Protein AF-A0A2P6NSD9-F1 (afdb_monomer)

Structure (mmCIF, N/CA/C/O backbone):
data_AF-A0A2P6NSD9-F1
#
_entry.id   AF-A0A2P6NSD9-F1
#
loop_
_atom_site.group_PDB
_atom_site.id
_atom_site.type_symbol
_atom_site.label_atom_id
_atom_site.label_alt_id
_atom_site.label_comp_id
_atom_site.label_asym_id
_atom_site.label_entity_id
_atom_site.label_seq_id
_atom_site.pdbx_PDB_ins_code
_atom_site.Cartn_x
_atom_site.Cartn_y
_atom_site.Cartn_z
_atom_site.occupancy
_atom_site.B_iso_or_equiv
_atom_site.auth_seq_id
_atom_site.auth_comp_id
_atom_site.auth_asym_id
_atom_site.auth_atom_id
_atom_site.pdbx_PDB_model_num
ATOM 1 N N . MET A 1 1 ? -7.224 2.940 -42.037 1.00 27.27 1 MET A N 1
ATOM 2 C CA . MET A 1 1 ? -6.266 3.756 -42.800 1.00 27.27 1 MET A CA 1
ATOM 3 C C . MET A 1 1 ? -6.447 5.196 -42.369 1.00 27.27 1 MET A C 1
ATOM 5 O O . MET A 1 1 ? -7.522 5.726 -42.589 1.00 27.27 1 MET A O 1
ATOM 9 N N . ASP A 1 2 ? -5.534 5.879 -41.705 1.00 25.06 2 ASP A N 1
ATOM 10 C CA . ASP A 1 2 ? -4.316 5.476 -41.017 1.00 25.06 2 ASP A CA 1
ATOM 11 C C . ASP A 1 2 ? -4.098 6.511 -39.915 1.00 25.06 2 ASP A C 1
ATOM 13 O O . ASP A 1 2 ? -4.149 7.718 -40.143 1.00 25.06 2 ASP A O 1
ATOM 17 N N . ILE A 1 3 ? -3.911 6.000 -38.705 1.00 26.73 3 ILE A N 1
ATOM 18 C CA . ILE A 1 3 ? -3.318 6.708 -37.579 1.00 26.73 3 ILE A CA 1
ATOM 19 C C . ILE A 1 3 ? -1.816 6.455 -37.742 1.00 26.73 3 ILE A C 1
ATOM 21 O O . ILE A 1 3 ? -1.445 5.309 -37.982 1.00 26.73 3 ILE A O 1
ATOM 25 N N . LEU A 1 4 ? -0.992 7.499 -37.579 1.00 30.77 4 LEU A N 1
ATOM 26 C CA . LEU A 1 4 ? 0.481 7.552 -37.695 1.00 30.77 4 LEU A CA 1
ATOM 27 C C . LEU A 1 4 ? 1.023 8.132 -39.015 1.00 30.77 4 LEU A C 1
ATOM 29 O O . LEU A 1 4 ? 1.466 7.413 -39.903 1.00 30.77 4 LEU A O 1
ATOM 33 N N . SER A 1 5 ? 1.170 9.458 -39.059 1.00 25.77 5 SER A N 1
ATOM 34 C CA . SER A 1 5 ? 2.334 10.076 -39.710 1.00 25.77 5 SER A CA 1
ATOM 35 C C . SER A 1 5 ? 2.569 11.475 -39.139 1.00 25.77 5 SER A C 1
ATOM 37 O O . SER A 1 5 ? 1.764 12.373 -39.374 1.00 25.77 5 SER A O 1
ATOM 39 N N . GLY A 1 6 ? 3.658 11.664 -38.386 1.00 22.64 6 GLY A N 1
ATOM 40 C CA . GLY A 1 6 ? 4.090 13.005 -37.973 1.00 22.64 6 GLY A CA 1
ATOM 41 C C . GLY A 1 6 ? 4.801 13.131 -36.625 1.00 22.64 6 GLY A C 1
ATOM 42 O O . GLY A 1 6 ? 4.663 14.158 -35.972 1.00 22.64 6 GLY A O 1
ATOM 43 N N . CYS A 1 7 ? 5.552 12.120 -36.177 1.00 26.08 7 CYS A N 1
ATOM 44 C CA . CYS A 1 7 ? 6.508 12.293 -35.081 1.00 26.08 7 CYS A CA 1
ATOM 45 C C . CYS A 1 7 ? 7.727 13.092 -35.570 1.00 26.08 7 CYS A C 1
ATOM 47 O O . CYS A 1 7 ? 8.596 12.529 -36.229 1.00 26.08 7 CYS A O 1
ATOM 49 N N . SER A 1 8 ? 7.834 14.366 -35.186 1.00 27.03 8 SER A N 1
ATOM 50 C CA . SER A 1 8 ? 9.128 15.047 -35.030 1.00 27.03 8 SER A CA 1
ATOM 51 C C . SER A 1 8 ? 9.004 16.258 -34.099 1.00 27.03 8 SER A C 1
ATOM 53 O O . SER A 1 8 ? 8.882 17.389 -34.552 1.00 27.03 8 SER A O 1
ATOM 55 N N . LEU A 1 9 ? 9.048 16.034 -32.787 1.00 27.11 9 LEU A N 1
ATOM 56 C CA . LEU A 1 9 ? 9.336 17.094 -31.813 1.00 27.11 9 LEU A CA 1
ATOM 57 C C . LEU A 1 9 ? 10.318 16.545 -30.772 1.00 27.11 9 LEU A C 1
ATOM 59 O O . LEU A 1 9 ? 10.005 16.359 -29.600 1.00 27.11 9 LEU A O 1
ATOM 63 N N . TYR A 1 10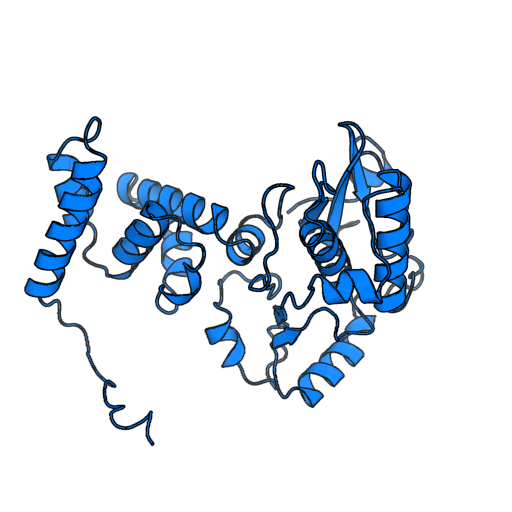 ? 11.524 16.239 -31.248 1.00 26.23 10 TYR A N 1
ATOM 64 C CA . TYR A 1 10 ? 12.725 16.297 -30.424 1.00 26.23 10 TYR A CA 1
ATOM 65 C C . TYR A 1 10 ? 13.333 17.693 -30.590 1.00 26.23 10 TYR A C 1
ATOM 67 O O . TYR A 1 10 ? 13.377 18.210 -31.701 1.00 26.23 10 TYR A O 1
ATOM 75 N N . GLN A 1 11 ? 13.833 18.232 -29.476 1.00 26.23 11 GLN A N 1
ATOM 76 C CA . GLN A 1 11 ? 14.601 19.477 -29.334 1.00 26.23 11 GLN A CA 1
ATOM 77 C C . GLN A 1 11 ? 13.790 20.782 -29.332 1.00 26.23 11 GLN A C 1
ATOM 79 O O . GLN A 1 11 ? 13.769 21.537 -30.295 1.00 26.23 11 GLN A O 1
ATOM 84 N N . TYR A 1 12 ? 13.228 21.107 -28.167 1.00 26.17 12 TYR A N 1
ATOM 85 C CA . TYR A 1 12 ? 13.115 22.501 -27.741 1.00 26.17 12 TYR A CA 1
ATOM 86 C C . TYR A 1 12 ? 13.872 22.659 -26.421 1.00 26.17 12 TYR A C 1
ATOM 88 O O . TYR A 1 12 ? 13.376 22.312 -25.349 1.00 26.17 12 TYR A O 1
ATOM 96 N N . GLU A 1 13 ? 15.104 23.163 -26.506 1.00 26.55 13 GLU A N 1
ATOM 97 C CA . GLU A 1 13 ? 15.697 23.902 -25.396 1.00 26.55 13 GLU A CA 1
ATOM 98 C C . GLU A 1 13 ? 14.861 25.172 -25.221 1.00 26.55 13 GLU A C 1
ATOM 100 O O . GLU A 1 13 ? 14.904 26.093 -26.037 1.00 26.55 13 GLU A O 1
ATOM 105 N N . LEU A 1 14 ? 14.035 25.189 -24.176 1.00 32.19 14 LEU A N 1
ATOM 106 C CA . LEU A 1 14 ? 13.214 26.331 -23.792 1.00 32.19 14 LEU A CA 1
ATOM 107 C C . LEU A 1 14 ? 14.118 27.479 -23.327 1.00 32.19 14 LEU A C 1
ATOM 109 O O . LEU A 1 14 ? 14.391 27.640 -22.139 1.00 32.19 14 LEU A O 1
ATOM 113 N N . LYS A 1 15 ? 14.554 28.320 -24.267 1.00 30.80 15 LYS A N 1
ATOM 114 C CA . LYS A 1 15 ? 14.757 29.737 -23.965 1.00 30.80 15 LYS A CA 1
ATOM 115 C C . LYS A 1 15 ? 13.367 30.341 -23.786 1.00 30.80 15 LYS A C 1
ATOM 117 O O . LYS A 1 15 ? 12.563 30.316 -24.707 1.00 30.80 15 LYS A O 1
ATOM 122 N N . SER A 1 16 ? 13.097 30.788 -22.565 1.00 42.81 16 SER A N 1
ATOM 123 C CA . SER A 1 16 ? 11.879 31.447 -22.085 1.00 42.81 16 SER A CA 1
ATOM 124 C C . SER A 1 16 ? 11.184 32.311 -23.146 1.00 42.81 16 SER A C 1
ATOM 126 O O . SER A 1 16 ? 11.569 33.461 -23.362 1.00 42.81 16 SER A O 1
ATOM 128 N N . ASP A 1 17 ? 10.153 31.766 -23.790 1.00 37.41 17 ASP A N 1
ATOM 129 C CA . ASP A 1 17 ? 9.323 32.512 -24.729 1.00 37.41 17 ASP A CA 1
ATOM 130 C C . ASP A 1 17 ? 8.216 33.221 -23.936 1.00 37.41 17 ASP A C 1
ATOM 132 O O . ASP A 1 17 ? 7.296 32.593 -23.398 1.00 37.41 17 ASP A O 1
ATOM 136 N N . ALA A 1 18 ? 8.358 34.540 -23.793 1.00 39.31 18 ALA A N 1
ATOM 137 C CA . ALA A 1 18 ? 7.477 35.407 -23.006 1.00 39.31 18 ALA A CA 1
ATOM 138 C C . ALA A 1 18 ? 5.996 35.262 -23.399 1.00 39.31 18 ALA A C 1
ATOM 140 O O . ALA A 1 18 ? 5.105 35.423 -22.568 1.00 39.31 18 ALA A O 1
ATOM 141 N N . THR A 1 19 ? 5.740 34.871 -24.645 1.00 37.50 19 THR A N 1
ATOM 142 C CA . THR A 1 19 ? 4.410 34.689 -25.224 1.00 37.50 19 THR A CA 1
ATOM 143 C C . THR A 1 19 ? 3.651 33.513 -24.596 1.00 37.50 19 THR A C 1
ATOM 145 O O . THR A 1 19 ? 2.449 33.603 -24.342 1.00 37.50 19 THR A O 1
ATOM 148 N N . VAL A 1 20 ? 4.360 32.427 -24.262 1.00 40.62 20 VAL A N 1
ATOM 149 C CA . VAL A 1 20 ? 3.783 31.245 -23.599 1.00 40.62 20 VAL A CA 1
ATOM 150 C C . VAL A 1 20 ? 3.487 31.551 -22.131 1.00 40.62 20 VAL A C 1
ATOM 152 O O . VAL A 1 20 ? 2.408 31.233 -21.639 1.00 40.62 20 VAL A O 1
ATOM 155 N N . LEU A 1 21 ? 4.402 32.244 -21.447 1.00 41.47 21 LEU A N 1
ATOM 156 C CA . LEU A 1 21 ? 4.195 32.698 -20.068 1.00 41.47 21 LEU A CA 1
ATOM 157 C C . LEU A 1 21 ? 3.005 33.659 -19.951 1.00 41.47 21 LEU A C 1
ATOM 159 O O . LEU A 1 21 ? 2.256 33.585 -18.981 1.00 41.47 21 LEU A O 1
ATOM 163 N N . GLN A 1 22 ? 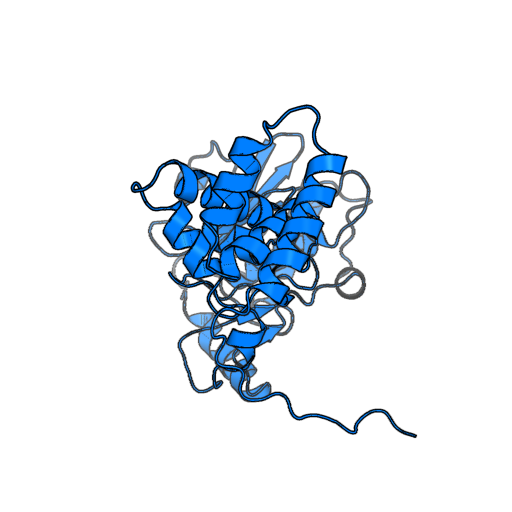2.792 34.517 -20.950 1.00 41.12 22 GLN A N 1
ATOM 164 C CA . GLN A 1 22 ? 1.698 35.484 -20.955 1.00 41.12 22 GLN A CA 1
ATOM 165 C C . GLN A 1 22 ? 0.335 34.824 -21.192 1.00 41.12 22 GLN A C 1
ATOM 167 O O . GLN A 1 22 ? -0.611 35.115 -20.465 1.00 41.12 22 GLN A O 1
ATOM 172 N N . SER A 1 23 ? 0.249 33.861 -22.116 1.00 41.31 23 SER A N 1
ATOM 173 C CA . SER A 1 23 ? -0.969 33.061 -22.306 1.00 41.31 23 SER A CA 1
ATOM 174 C C . SER A 1 23 ? -1.314 32.228 -21.065 1.00 41.31 23 SER A C 1
ATOM 176 O O . SER A 1 23 ? -2.483 32.108 -20.711 1.00 41.31 23 SER A O 1
ATOM 178 N N . LEU A 1 24 ? -0.305 31.676 -20.382 1.00 43.50 24 LEU A N 1
ATOM 179 C CA . LEU A 1 24 ? -0.485 30.859 -19.176 1.00 43.50 24 LEU A CA 1
ATOM 180 C C . LEU A 1 24 ? -0.856 31.696 -17.944 1.00 43.50 24 LEU A C 1
ATOM 182 O O . LEU A 1 24 ? -1.670 31.260 -17.130 1.00 43.50 24 LEU A O 1
ATOM 186 N N . ALA A 1 25 ? -0.307 32.907 -17.821 1.00 44.12 25 ALA A N 1
ATOM 187 C CA . ALA A 1 25 ? -0.695 33.864 -16.791 1.00 44.12 25 ALA A CA 1
ATOM 188 C C . ALA A 1 25 ? -2.162 34.289 -16.951 1.00 44.12 25 ALA A C 1
ATOM 190 O O . ALA A 1 25 ? -2.881 34.334 -15.958 1.00 44.12 25 ALA A O 1
ATOM 191 N N . SER A 1 26 ? -2.632 34.519 -18.181 1.00 43.72 26 SER A N 1
ATOM 192 C CA . SER A 1 26 ? -4.039 34.836 -18.454 1.00 43.72 26 SER A CA 1
ATOM 193 C C . SER A 1 26 ? -4.987 33.702 -18.050 1.00 43.72 26 SER A C 1
ATOM 195 O O . SER A 1 26 ? -5.989 33.964 -17.391 1.00 43.72 26 SER A O 1
ATOM 197 N N . THR A 1 27 ? -4.642 32.441 -18.333 1.00 43.69 27 THR A N 1
ATOM 198 C CA . THR A 1 27 ? -5.449 31.281 -17.908 1.00 43.69 27 THR A CA 1
ATOM 199 C C . THR A 1 27 ? -5.450 31.093 -16.387 1.00 43.69 27 THR A C 1
ATOM 201 O O . THR A 1 27 ? -6.477 30.754 -15.801 1.00 43.69 27 THR A O 1
ATOM 204 N N . LEU A 1 28 ? -4.317 31.338 -15.715 1.00 46.28 28 LEU A N 1
ATOM 205 C CA . LEU A 1 28 ? -4.238 31.278 -14.252 1.00 46.28 28 LEU A CA 1
ATOM 206 C C . LEU A 1 28 ? -5.041 32.413 -13.598 1.00 46.28 28 LEU A C 1
ATOM 208 O O . LEU A 1 28 ? -5.692 32.194 -12.580 1.00 46.28 28 LEU A O 1
ATOM 212 N N . VAL A 1 29 ? -5.023 33.606 -14.195 1.00 45.94 29 VAL A N 1
ATOM 213 C CA . VAL A 1 29 ? -5.836 34.751 -13.775 1.00 45.94 29 VAL A CA 1
ATOM 214 C C . VAL A 1 29 ? -7.323 34.445 -13.945 1.00 45.94 29 VAL A C 1
ATOM 216 O O . VAL A 1 29 ? -8.056 34.649 -12.988 1.00 45.94 29 VAL A O 1
ATOM 219 N N . GLU A 1 30 ? -7.769 33.864 -15.062 1.00 45.19 30 GLU A N 1
ATOM 220 C CA . GLU A 1 30 ? -9.170 33.440 -15.245 1.00 45.19 30 GLU A CA 1
ATOM 221 C C . GLU A 1 30 ? -9.602 32.362 -14.231 1.00 45.19 30 GLU A C 1
ATOM 223 O O . GLU A 1 30 ? -10.675 32.450 -13.631 1.00 45.19 30 GLU A O 1
ATOM 228 N N . LEU A 1 31 ? -8.756 31.357 -13.976 1.00 42.66 31 LEU A N 1
ATOM 229 C CA . LEU A 1 31 ? -9.027 30.285 -13.004 1.00 42.66 31 LEU A CA 1
ATOM 230 C C . LEU A 1 31 ? -9.071 30.787 -11.556 1.00 42.66 31 LEU A C 1
ATOM 232 O O . LEU A 1 31 ? -9.870 30.306 -10.744 1.00 42.66 31 LEU A O 1
ATOM 236 N N . LEU A 1 32 ? -8.217 31.755 -11.225 1.00 44.94 32 LEU A N 1
ATOM 237 C CA . LEU A 1 32 ? -8.212 32.400 -9.919 1.00 44.94 32 LEU A CA 1
ATOM 238 C C . LEU A 1 32 ? -9.385 33.370 -9.788 1.00 44.94 32 LEU A C 1
ATOM 240 O O . LEU A 1 32 ? -10.023 33.343 -8.743 1.00 44.94 32 LEU A O 1
ATOM 244 N N . GLN A 1 33 ? -9.731 34.132 -10.834 1.00 43.94 33 GLN A N 1
ATOM 245 C CA . GLN A 1 33 ? -10.895 35.030 -10.903 1.00 43.94 33 GLN A CA 1
ATOM 246 C C . GLN A 1 33 ? -12.219 34.288 -10.689 1.00 43.94 33 GLN A C 1
ATOM 248 O O . GLN A 1 33 ? -13.068 34.757 -9.933 1.00 43.94 33 GLN A O 1
ATOM 253 N N . ASN A 1 34 ? -12.350 33.075 -11.228 1.00 46.72 34 ASN A N 1
ATOM 254 C CA . ASN A 1 34 ? -13.511 32.212 -10.989 1.00 46.72 34 ASN A CA 1
ATOM 255 C C . ASN A 1 34 ? -13.605 31.677 -9.541 1.00 46.72 34 ASN A C 1
ATOM 257 O O . ASN A 1 34 ? -14.644 31.157 -9.143 1.00 46.72 34 ASN A O 1
ATOM 261 N N . ASN A 1 35 ? -12.556 31.856 -8.729 1.00 44.94 35 ASN A N 1
ATOM 262 C CA . ASN A 1 35 ? -12.509 31.544 -7.295 1.00 44.94 35 ASN A CA 1
ATOM 263 C C . ASN A 1 35 ? -12.220 32.794 -6.412 1.00 44.94 35 ASN A C 1
ATOM 265 O O . ASN A 1 35 ? -12.013 32.675 -5.198 1.00 44.94 35 ASN A O 1
ATOM 269 N N . ALA A 1 36 ? -12.200 34.005 -6.990 1.00 38.31 36 ALA A N 1
ATOM 270 C CA . ALA A 1 36 ? -11.547 35.210 -6.448 1.00 38.31 36 ALA A CA 1
ATOM 271 C C . ALA A 1 36 ? -12.388 36.073 -5.495 1.00 38.31 36 ALA A C 1
ATOM 273 O O . ALA A 1 36 ? -12.359 37.297 -5.577 1.00 38.31 36 ALA A O 1
ATOM 274 N N . SER A 1 37 ? -13.079 35.499 -4.515 1.00 42.84 37 SER A N 1
ATOM 275 C CA . SER A 1 37 ? -13.612 36.347 -3.429 1.00 42.84 37 SER A CA 1
ATOM 276 C C . SER A 1 37 ? -12.613 36.592 -2.287 1.00 42.84 37 SER A C 1
ATOM 278 O O . SER A 1 37 ? -12.936 37.325 -1.356 1.00 42.84 37 SER A O 1
ATOM 280 N N . LYS A 1 38 ? -11.411 35.984 -2.302 1.00 46.53 38 LYS A N 1
ATOM 281 C CA . LYS A 1 38 ? -10.556 35.921 -1.094 1.00 46.53 38 LYS A CA 1
ATOM 282 C C . LYS A 1 38 ? -9.060 36.214 -1.250 1.00 46.53 38 LYS A C 1
ATOM 284 O O . LYS A 1 38 ? -8.374 36.229 -0.229 1.00 46.53 38 LYS A O 1
ATOM 289 N N . ILE A 1 39 ? -8.520 36.437 -2.452 1.00 44.03 39 ILE A N 1
ATOM 290 C CA . ILE A 1 39 ? -7.065 36.626 -2.626 1.00 44.03 39 ILE A CA 1
ATOM 291 C C . ILE A 1 39 ? -6.775 37.925 -3.396 1.00 44.03 39 ILE A C 1
ATOM 293 O O . ILE A 1 39 ? -7.240 38.053 -4.525 1.00 44.03 39 ILE A O 1
ATOM 297 N N . PRO A 1 40 ? -6.003 38.871 -2.818 1.00 44.69 40 PRO A N 1
ATOM 298 C CA . PRO A 1 40 ? -5.601 40.104 -3.494 1.00 44.69 40 PRO A CA 1
ATOM 299 C C . PRO A 1 40 ? -4.766 39.844 -4.757 1.00 44.69 40 PRO A C 1
ATOM 301 O O . PRO A 1 40 ? -3.810 39.065 -4.726 1.00 44.69 40 PRO A O 1
ATOM 304 N N . GLU A 1 41 ? -5.102 40.541 -5.842 1.00 40.25 41 GLU A N 1
ATOM 305 C CA . GLU A 1 41 ? -4.505 40.442 -7.186 1.00 40.25 41 GLU A CA 1
ATOM 306 C C . GLU A 1 41 ? -2.971 40.596 -7.192 1.00 40.25 41 GLU A C 1
ATOM 308 O O . GLU A 1 41 ? -2.252 39.859 -7.866 1.00 40.25 41 GLU A O 1
ATOM 313 N N . GLU A 1 42 ? -2.445 41.470 -6.337 1.00 42.34 42 GLU A N 1
ATOM 314 C CA . GLU A 1 42 ? -1.010 41.697 -6.127 1.00 42.34 42 GLU A CA 1
ATOM 315 C C . GLU A 1 42 ? -0.246 40.448 -5.640 1.00 42.34 42 GLU A C 1
ATOM 317 O O . GLU A 1 42 ? 0.909 40.234 -6.012 1.00 42.34 42 GLU A O 1
ATOM 322 N N . LYS A 1 43 ? -0.892 39.567 -4.860 1.00 42.28 43 LYS A N 1
ATOM 323 C CA . LYS A 1 43 ? -0.291 38.303 -4.398 1.00 42.28 43 LYS A CA 1
ATOM 324 C C . LYS A 1 43 ? -0.315 37.228 -5.477 1.00 42.28 43 LYS A C 1
ATOM 326 O O . LYS A 1 43 ? 0.555 36.361 -5.483 1.00 42.28 43 LYS A O 1
ATOM 331 N N . ILE A 1 44 ? -1.285 37.296 -6.386 1.00 41.19 44 ILE A N 1
ATOM 332 C CA . ILE A 1 44 ? -1.392 36.405 -7.544 1.00 41.19 44 ILE A CA 1
ATOM 333 C C . ILE A 1 44 ? -0.275 36.732 -8.538 1.00 41.19 44 ILE A C 1
ATOM 335 O O . ILE A 1 44 ? 0.460 35.837 -8.948 1.00 41.19 44 ILE A O 1
ATOM 339 N N . LEU A 1 45 ? -0.079 38.016 -8.844 1.00 40.56 45 LEU A N 1
ATOM 340 C CA . LEU A 1 45 ? 0.998 38.496 -9.713 1.00 40.56 45 LEU A CA 1
ATOM 341 C C . LEU A 1 45 ? 2.392 38.200 -9.141 1.00 40.56 45 LEU A C 1
ATOM 343 O O . LEU A 1 45 ? 3.269 37.758 -9.879 1.00 40.56 45 LEU A O 1
ATOM 347 N N . ALA A 1 46 ? 2.589 38.361 -7.828 1.00 40.97 46 ALA A N 1
ATOM 348 C CA . ALA A 1 46 ? 3.842 37.997 -7.164 1.00 40.97 46 ALA A CA 1
ATOM 349 C C . ALA A 1 46 ? 4.114 36.482 -7.191 1.00 40.97 46 ALA A C 1
ATOM 351 O O . ALA A 1 46 ? 5.259 36.067 -7.360 1.00 40.97 46 ALA A O 1
ATOM 352 N N . ALA A 1 47 ? 3.071 35.654 -7.065 1.00 39.59 47 ALA A N 1
ATOM 353 C CA . ALA A 1 47 ? 3.185 34.206 -7.188 1.00 39.59 47 ALA A CA 1
ATOM 354 C C . ALA A 1 47 ? 3.571 33.823 -8.626 1.00 39.59 47 ALA A C 1
ATOM 356 O O . ALA A 1 47 ? 4.602 33.195 -8.828 1.00 39.59 47 ALA A O 1
ATOM 357 N N . VAL A 1 48 ? 2.833 34.303 -9.633 1.00 40.81 48 VAL A N 1
ATOM 358 C CA . VAL A 1 48 ? 3.130 34.084 -11.062 1.00 40.81 48 VAL A CA 1
ATOM 359 C C . VAL A 1 48 ? 4.552 34.534 -11.432 1.00 40.81 48 VAL A C 1
ATOM 361 O O . VAL A 1 48 ? 5.263 33.801 -12.117 1.00 40.81 48 VAL A O 1
ATOM 364 N N . ALA A 1 49 ? 5.007 35.687 -10.932 1.00 40.34 49 ALA A N 1
ATOM 365 C CA . ALA A 1 49 ? 6.355 36.206 -11.175 1.00 40.34 49 ALA A CA 1
ATOM 366 C C . ALA A 1 49 ? 7.469 35.404 -10.471 1.00 40.34 49 ALA A C 1
ATOM 368 O O . ALA A 1 49 ? 8.585 35.329 -10.984 1.00 40.34 49 ALA A O 1
ATOM 369 N N . ALA A 1 50 ? 7.182 34.766 -9.331 1.00 40.38 50 ALA A N 1
ATOM 370 C CA . ALA A 1 50 ? 8.111 33.856 -8.656 1.00 40.38 50 ALA A CA 1
ATOM 371 C C . ALA A 1 50 ? 8.245 32.492 -9.371 1.00 40.38 50 ALA A C 1
ATOM 373 O O . ALA A 1 50 ? 9.182 31.739 -9.101 1.00 40.38 50 ALA A O 1
ATOM 374 N N . PHE A 1 51 ? 7.344 32.170 -10.308 1.00 46.28 51 PHE A N 1
ATOM 375 C CA . PHE A 1 51 ? 7.256 30.870 -10.983 1.00 46.28 51 PHE A CA 1
ATOM 376 C C . PHE A 1 51 ? 7.849 30.861 -12.396 1.00 46.28 51 PHE A C 1
ATOM 378 O O . PHE A 1 51 ? 7.268 30.316 -13.332 1.00 46.28 51 PHE A O 1
ATOM 385 N N . SER A 1 52 ? 9.074 31.364 -12.543 1.00 42.50 52 SER A N 1
ATOM 386 C CA . SER A 1 52 ? 9.874 31.252 -13.776 1.00 42.50 52 SER A CA 1
ATOM 387 C C . SER A 1 52 ? 10.258 29.809 -14.170 1.00 42.50 52 SER A C 1
ATOM 389 O O . SER A 1 52 ? 10.929 29.602 -15.180 1.00 42.50 52 SER A O 1
ATOM 391 N N . HIS A 1 53 ? 9.821 28.794 -13.414 1.00 50.53 53 HIS A N 1
ATOM 392 C CA . HIS A 1 53 ? 9.999 27.380 -13.738 1.00 50.53 53 HIS A CA 1
ATOM 393 C C . HIS A 1 53 ? 8.654 26.683 -13.997 1.00 50.53 53 HIS A C 1
ATOM 395 O O . HIS A 1 53 ? 7.827 26.536 -13.099 1.00 50.53 53 HIS A O 1
ATOM 401 N N . GLU A 1 54 ? 8.504 26.176 -15.225 1.00 53.75 54 GLU A N 1
ATOM 402 C CA . GLU A 1 54 ? 7.370 25.412 -15.781 1.00 53.75 54 GLU A CA 1
ATOM 403 C C . GLU A 1 54 ? 6.780 24.343 -14.834 1.00 53.75 54 GLU A C 1
ATOM 405 O O . GLU A 1 54 ? 5.571 24.117 -14.796 1.00 53.75 54 GLU A O 1
ATOM 410 N N . THR A 1 55 ? 7.639 23.737 -14.019 1.00 49.34 55 THR A N 1
ATOM 411 C CA . THR A 1 55 ? 7.332 22.703 -13.026 1.00 49.34 55 THR A CA 1
ATOM 412 C C . THR A 1 55 ? 6.333 23.127 -11.958 1.00 49.34 55 THR A C 1
ATOM 414 O O . THR A 1 55 ? 5.436 22.367 -11.594 1.00 49.34 55 THR A O 1
ATOM 417 N N . THR A 1 56 ? 6.464 24.349 -11.450 1.00 50.16 56 THR A N 1
ATOM 418 C CA . THR A 1 56 ? 5.652 24.813 -10.325 1.00 50.16 56 THR A CA 1
ATOM 419 C C . THR A 1 56 ? 4.249 25.217 -10.782 1.00 50.16 56 THR A C 1
ATOM 421 O O . THR A 1 56 ? 3.283 25.042 -10.045 1.00 50.16 56 THR A O 1
ATOM 424 N N . PHE A 1 57 ? 4.120 25.656 -12.038 1.00 53.31 57 PHE A N 1
ATOM 425 C CA . PHE A 1 57 ? 2.847 25.979 -12.681 1.00 53.31 57 PHE A CA 1
ATOM 426 C C . PHE A 1 57 ? 1.999 24.732 -12.968 1.00 53.31 57 PHE A C 1
ATOM 428 O O . PHE A 1 57 ? 0.812 24.711 -12.651 1.00 53.31 57 PHE A O 1
ATOM 435 N N . ARG A 1 58 ? 2.597 23.665 -13.521 1.00 52.59 58 ARG A N 1
ATOM 436 C CA . ARG A 1 58 ? 1.878 22.406 -13.803 1.00 52.59 58 ARG A CA 1
ATOM 437 C C . ARG A 1 58 ? 1.331 21.768 -12.532 1.00 52.59 58 ARG A C 1
ATOM 439 O O . ARG A 1 58 ? 0.182 21.338 -12.514 1.00 52.59 58 ARG A O 1
ATOM 446 N N . ALA A 1 59 ? 2.112 21.779 -11.455 1.00 49.94 59 ALA A N 1
ATOM 447 C CA . ALA A 1 59 ? 1.651 21.315 -10.153 1.00 49.94 59 ALA A CA 1
ATOM 448 C C . ALA A 1 59 ? 0.543 22.195 -9.568 1.00 49.94 59 ALA A C 1
ATOM 450 O O . ALA A 1 59 ? -0.439 21.651 -9.074 1.00 49.94 59 ALA A O 1
ATOM 451 N N . ALA A 1 60 ? 0.643 23.526 -9.691 1.00 49.12 60 ALA A N 1
ATOM 452 C CA . ALA A 1 60 ? -0.428 24.456 -9.322 1.00 49.12 60 ALA A CA 1
ATOM 453 C C . ALA A 1 60 ? -1.739 24.135 -10.051 1.00 49.12 60 ALA A C 1
ATOM 455 O O . ALA A 1 60 ? -2.801 24.083 -9.436 1.00 49.12 60 ALA A O 1
ATOM 456 N N . PHE A 1 61 ? -1.645 23.905 -11.362 1.00 52.03 61 PHE A N 1
ATOM 457 C CA . PHE A 1 61 ? -2.767 23.602 -12.239 1.00 52.03 61 PHE A CA 1
ATOM 458 C C . PHE A 1 61 ? -3.386 22.235 -11.916 1.00 52.03 61 PHE A C 1
ATOM 460 O O . PHE A 1 61 ? -4.598 22.145 -11.731 1.00 52.03 61 PHE A O 1
ATOM 467 N N . CYS A 1 62 ? -2.573 21.187 -11.764 1.00 49.84 62 CYS A N 1
ATOM 468 C CA . CYS A 1 62 ? -3.044 19.852 -11.382 1.00 49.84 62 CYS A CA 1
ATOM 469 C C . CYS A 1 62 ? -3.721 19.869 -10.003 1.00 49.84 62 CYS A C 1
ATOM 471 O O . CYS A 1 62 ? -4.818 19.340 -9.832 1.00 49.84 62 CYS A O 1
ATOM 473 N N . ALA A 1 63 ? -3.095 20.544 -9.036 1.00 48.62 63 ALA A N 1
ATOM 474 C CA . ALA A 1 63 ? -3.599 20.702 -7.679 1.00 48.62 63 ALA A CA 1
ATOM 475 C C . ALA A 1 63 ? -4.885 21.551 -7.615 1.00 48.62 63 ALA A C 1
ATOM 477 O O . ALA A 1 63 ? -5.744 21.306 -6.771 1.00 48.62 63 ALA A O 1
ATOM 478 N N . ALA A 1 64 ? -5.034 22.557 -8.482 1.00 46.81 64 ALA A N 1
ATOM 479 C CA . ALA A 1 64 ? -6.237 23.386 -8.562 1.00 46.81 64 ALA A CA 1
ATOM 480 C C . ALA A 1 64 ? -7.428 22.660 -9.206 1.00 46.81 64 ALA A C 1
ATOM 482 O O . ALA A 1 64 ? -8.565 22.958 -8.855 1.00 46.81 64 ALA A O 1
ATOM 483 N N . ASN A 1 65 ? -7.176 21.710 -10.112 1.00 46.88 65 ASN A N 1
ATOM 484 C CA . ASN A 1 65 ? -8.226 21.041 -10.884 1.00 46.88 65 ASN A CA 1
ATOM 485 C C . ASN A 1 65 ? -8.580 19.630 -10.383 1.00 46.88 65 ASN A C 1
ATOM 487 O O . ASN A 1 65 ? -9.463 19.002 -10.959 1.00 46.88 65 ASN A O 1
ATOM 491 N N . GLY A 1 66 ? -7.917 19.113 -9.337 1.00 45.66 66 GLY A N 1
ATOM 492 C CA . GLY A 1 66 ? -8.236 17.794 -8.762 1.00 45.66 66 GLY A CA 1
ATOM 493 C C . GLY A 1 66 ? -8.144 16.644 -9.773 1.00 45.66 66 GLY A C 1
ATOM 494 O O . GLY A 1 66 ? -8.852 15.648 -9.659 1.00 45.66 66 GLY A O 1
ATOM 495 N N . LEU A 1 67 ? -7.316 16.799 -10.810 1.00 50.69 67 LEU A N 1
ATOM 496 C CA . LEU A 1 67 ? -7.186 15.814 -11.8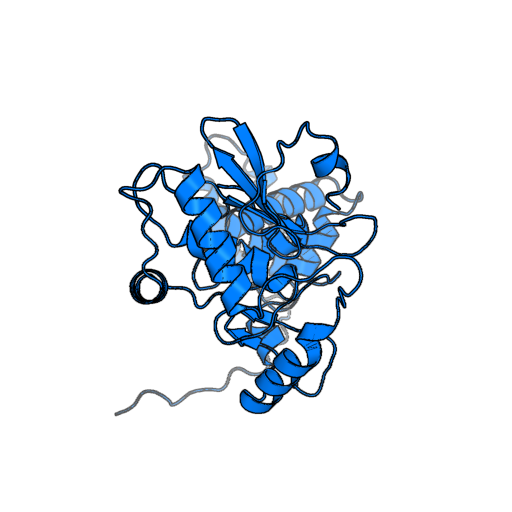78 1.00 50.69 67 LEU A CA 1
ATOM 497 C C . LEU A 1 67 ? -6.418 14.605 -11.335 1.00 50.69 67 LEU A C 1
ATOM 499 O O . LEU A 1 67 ? -5.216 14.699 -11.134 1.00 50.69 67 LEU A O 1
ATOM 503 N N . GLY A 1 68 ? -7.068 13.454 -11.137 1.00 42.22 68 GLY A N 1
ATOM 504 C CA . GLY A 1 68 ? -6.448 12.207 -10.639 1.00 42.22 68 GLY A CA 1
ATOM 505 C C . GLY A 1 68 ? -5.352 11.586 -11.530 1.00 42.22 68 GLY A C 1
ATOM 506 O O . GLY A 1 68 ? -4.953 10.446 -11.320 1.00 42.22 68 GLY A O 1
ATOM 507 N N . CYS A 1 69 ? -4.869 12.305 -12.549 1.00 47.34 69 CYS A N 1
ATOM 508 C CA . CYS A 1 69 ? -3.828 11.891 -13.494 1.00 47.34 69 CYS A CA 1
ATOM 509 C C . CYS A 1 69 ? -2.533 12.718 -13.390 1.00 47.34 69 CYS A C 1
ATOM 511 O O . CYS A 1 69 ? -1.735 12.716 -14.328 1.00 47.34 69 CYS A O 1
ATOM 513 N N . ILE A 1 70 ? -2.312 13.390 -12.254 1.00 53.56 70 ILE A N 1
ATOM 514 C CA . ILE A 1 70 ? -1.194 14.315 -11.985 1.00 53.56 70 ILE A CA 1
ATOM 515 C C . ILE A 1 70 ? 0.164 13.763 -12.454 1.00 53.56 70 ILE A C 1
ATOM 517 O O . ILE A 1 70 ? 0.948 14.468 -13.087 1.00 53.56 70 ILE A O 1
ATOM 521 N N . THR A 1 71 ? 0.432 12.478 -12.215 1.00 51.09 71 THR A N 1
ATOM 522 C CA . THR A 1 71 ? 1.694 11.818 -12.587 1.00 51.09 71 THR A CA 1
ATOM 523 C C . THR A 1 71 ? 1.934 11.688 -14.094 1.00 51.09 71 THR A C 1
ATOM 525 O O . THR A 1 71 ? 3.085 11.551 -14.500 1.00 51.09 71 THR A O 1
ATOM 528 N N . ARG A 1 72 ? 0.893 11.742 -14.938 1.00 50.34 72 ARG A N 1
ATOM 529 C CA . ARG A 1 72 ? 1.032 11.632 -16.406 1.00 50.34 72 ARG A CA 1
ATOM 530 C C . ARG A 1 72 ? 1.351 12.965 -17.078 1.00 50.34 72 ARG A C 1
ATOM 532 O O . ARG A 1 72 ? 1.922 12.968 -18.165 1.00 50.34 72 ARG A O 1
ATOM 539 N N . GLU A 1 73 ? 0.970 14.078 -16.454 1.00 51.00 73 GLU A N 1
ATOM 540 C CA . GLU A 1 73 ? 1.100 15.426 -17.030 1.00 51.00 73 GLU A CA 1
ATOM 541 C C . GLU A 1 73 ? 2.326 16.196 -16.519 1.00 51.00 73 GLU A C 1
ATOM 543 O O . GLU A 1 73 ? 2.764 17.172 -17.148 1.00 51.00 73 GLU A O 1
ATOM 548 N N . MET A 1 74 ? 2.896 15.749 -15.397 1.00 58.66 74 MET A N 1
ATOM 549 C CA . MET A 1 74 ? 4.130 16.291 -14.835 1.00 58.66 74 MET A CA 1
ATOM 550 C C . MET A 1 74 ? 5.358 15.750 -15.572 1.00 58.66 74 MET A C 1
ATOM 552 O O . MET A 1 74 ? 5.466 14.559 -15.873 1.00 58.66 74 MET A O 1
ATOM 556 N N . LYS A 1 75 ? 6.317 16.632 -15.868 1.00 58.53 75 LYS A N 1
ATOM 557 C CA . LYS A 1 75 ? 7.594 16.228 -16.465 1.00 58.53 75 LYS A CA 1
ATOM 558 C C . LYS A 1 75 ? 8.424 15.425 -15.458 1.00 58.53 75 LYS A C 1
ATOM 560 O O . LYS A 1 75 ? 8.256 15.497 -14.239 1.00 58.53 75 LYS A O 1
ATOM 565 N N . LYS A 1 76 ? 9.389 14.679 -15.995 1.00 66.12 76 LYS A N 1
ATOM 566 C CA . LYS A 1 76 ? 10.396 13.936 -15.230 1.00 66.12 76 LYS A CA 1
ATOM 567 C C . LYS A 1 76 ? 11.033 14.810 -14.139 1.00 66.12 76 LYS A C 1
ATOM 569 O O . LYS A 1 76 ? 11.547 15.888 -14.426 1.00 66.12 76 LYS A O 1
ATOM 574 N N . GLY A 1 77 ? 11.027 14.315 -12.900 1.00 71.69 77 GLY A N 1
ATOM 575 C CA . GLY A 1 77 ? 11.676 14.958 -11.749 1.00 71.69 77 GLY A CA 1
ATOM 576 C C . GLY A 1 77 ? 10.913 16.127 -11.110 1.00 71.69 77 GLY A C 1
ATOM 577 O O . GLY A 1 77 ? 11.362 16.651 -10.091 1.00 71.69 77 GLY A O 1
ATOM 578 N N . GLU A 1 78 ? 9.758 16.521 -11.647 1.00 75.56 78 GLU A N 1
ATOM 579 C CA . GLU A 1 78 ? 8.997 17.673 -11.149 1.00 75.56 78 GLU A CA 1
ATOM 580 C C . GLU A 1 78 ? 8.437 17.465 -9.737 1.00 75.56 78 GLU A C 1
ATOM 582 O O . GLU A 1 78 ? 8.567 18.345 -8.884 1.00 75.56 78 GLU A O 1
ATOM 587 N N . ILE A 1 79 ? 7.897 16.273 -9.461 1.00 80.62 79 ILE A N 1
ATOM 588 C CA . ILE A 1 79 ? 7.396 15.885 -8.132 1.00 80.62 79 ILE A CA 1
ATOM 589 C C . ILE A 1 79 ? 8.527 15.932 -7.101 1.00 80.62 79 ILE A C 1
ATOM 591 O O . ILE A 1 79 ? 8.359 16.496 -6.023 1.00 80.62 79 ILE A O 1
ATOM 595 N N . ASN A 1 80 ? 9.708 15.418 -7.456 1.00 85.81 80 ASN A N 1
ATOM 596 C CA . ASN A 1 80 ? 10.875 15.425 -6.574 1.00 85.81 80 ASN A CA 1
ATOM 597 C C . ASN A 1 80 ? 11.321 16.843 -6.226 1.00 85.81 80 ASN A C 1
ATOM 599 O O . ASN A 1 80 ? 11.606 17.128 -5.066 1.00 85.81 80 ASN A O 1
ATOM 603 N N . ARG A 1 81 ? 11.340 17.750 -7.210 1.00 81.19 81 ARG A N 1
ATOM 604 C CA . ARG A 1 81 ? 11.704 19.151 -6.977 1.00 81.19 81 ARG A CA 1
ATOM 605 C C . ARG A 1 81 ? 10.711 19.839 -6.040 1.00 81.19 81 ARG A C 1
ATOM 607 O O . ARG A 1 81 ? 11.131 20.552 -5.132 1.00 81.19 81 ARG A O 1
ATOM 614 N N . LEU A 1 82 ? 9.411 19.623 -6.240 1.00 78.38 82 LEU A N 1
ATOM 615 C CA . LEU A 1 82 ? 8.374 20.181 -5.367 1.00 78.38 82 LEU A CA 1
ATOM 616 C C . LEU A 1 82 ? 8.450 19.611 -3.957 1.00 78.38 82 LEU A C 1
ATOM 618 O O . LEU A 1 82 ? 8.364 20.373 -3.001 1.00 78.38 82 LEU A O 1
ATOM 622 N N . TYR A 1 83 ? 8.679 18.306 -3.831 1.00 86.19 83 TYR A N 1
ATOM 623 C CA . TYR A 1 83 ? 8.861 17.659 -2.540 1.00 86.19 83 TYR A CA 1
ATOM 624 C C . TYR A 1 83 ? 10.087 18.217 -1.806 1.00 86.19 83 TYR A C 1
ATOM 626 O O . TYR A 1 83 ? 9.995 18.626 -0.654 1.00 86.19 83 TYR A O 1
ATOM 634 N N . GLN A 1 84 ? 11.230 18.352 -2.482 1.00 85.25 84 GLN A N 1
ATOM 635 C CA . GLN A 1 84 ? 12.425 18.970 -1.895 1.00 85.25 84 GLN A CA 1
ATOM 636 C C . GLN A 1 84 ? 12.164 20.413 -1.437 1.00 85.25 84 GLN A C 1
ATOM 638 O O . GLN A 1 84 ? 12.548 20.792 -0.332 1.00 85.25 84 GLN A O 1
ATOM 643 N N . LEU A 1 85 ? 11.466 21.216 -2.248 1.00 80.81 85 LEU A N 1
ATOM 644 C CA . LEU A 1 85 ? 11.072 22.576 -1.868 1.00 80.81 85 LEU A CA 1
ATOM 645 C C . LEU A 1 85 ? 10.103 22.589 -0.677 1.00 80.81 85 LEU A C 1
ATOM 647 O O . LEU A 1 85 ? 10.234 23.444 0.196 1.00 80.81 85 LEU A O 1
ATOM 651 N N . SER A 1 86 ? 9.167 21.638 -0.593 1.00 82.00 86 SER A N 1
ATOM 652 C CA . SER A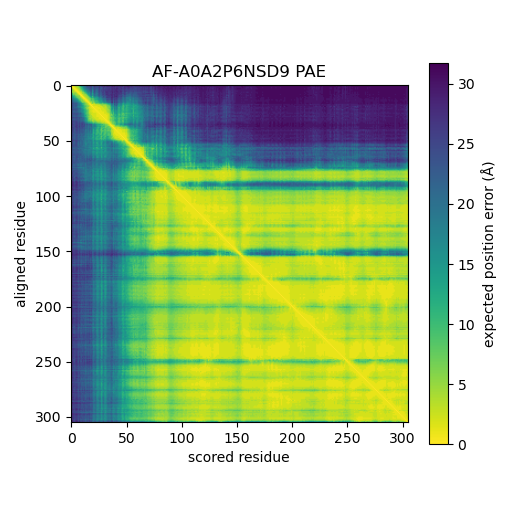 1 86 ? 8.212 21.566 0.518 1.00 82.00 86 SER A CA 1
ATOM 653 C C . SER A 1 86 ? 8.887 21.237 1.852 1.00 82.00 86 SER A C 1
ATOM 655 O O . SER A 1 86 ? 8.440 21.728 2.893 1.00 82.00 86 SER A O 1
ATOM 657 N N . GLN A 1 87 ? 9.973 20.453 1.812 1.00 84.44 87 GLN A N 1
ATOM 658 C CA . GLN A 1 87 ? 10.779 20.100 2.987 1.00 84.44 87 GLN A CA 1
ATOM 659 C C . GLN A 1 87 ? 11.756 21.205 3.422 1.00 84.44 87 GLN A C 1
ATOM 661 O O . GLN A 1 87 ? 12.253 21.183 4.548 1.00 84.44 87 GLN A O 1
ATOM 666 N N . ASN A 1 88 ? 12.043 22.189 2.566 1.00 77.94 88 ASN A N 1
ATOM 667 C CA . ASN A 1 88 ? 13.009 23.234 2.888 1.00 77.94 88 ASN A CA 1
ATOM 668 C C . ASN A 1 88 ? 12.457 24.264 3.895 1.00 77.94 88 ASN A C 1
ATOM 670 O O . ASN A 1 88 ? 11.276 24.620 3.908 1.00 77.94 88 ASN A O 1
ATOM 674 N N . ASN A 1 89 ? 13.366 24.805 4.715 1.00 68.88 89 ASN A N 1
ATOM 675 C CA . ASN A 1 89 ? 13.098 25.873 5.692 1.00 68.88 89 ASN A CA 1
ATOM 676 C C . ASN A 1 89 ? 13.504 27.277 5.194 1.00 68.88 89 ASN A C 1
ATOM 678 O O . ASN A 1 89 ? 13.546 28.216 5.984 1.00 68.88 89 ASN A O 1
ATOM 682 N N . GLY A 1 90 ? 13.824 27.411 3.900 1.00 68.75 90 GLY A N 1
ATOM 683 C CA . GLY A 1 90 ? 14.227 28.666 3.250 1.00 68.75 90 GLY A CA 1
ATOM 684 C C . GLY A 1 90 ? 13.075 29.660 3.034 1.00 68.75 90 GLY A C 1
ATOM 685 O O . GLY A 1 90 ? 12.370 30.021 3.974 1.00 68.75 90 GLY A O 1
ATOM 686 N N . ASP A 1 91 ? 12.874 30.114 1.792 1.00 66.50 91 ASP A N 1
ATOM 687 C CA . ASP A 1 91 ? 11.815 31.079 1.453 1.00 66.50 91 ASP A CA 1
ATOM 688 C C . ASP A 1 91 ? 10.419 30.596 1.892 1.00 66.50 91 ASP A C 1
ATOM 690 O O . ASP A 1 91 ? 9.855 29.639 1.357 1.00 66.50 91 ASP A O 1
ATOM 694 N N . LYS A 1 92 ? 9.839 31.300 2.870 1.00 65.06 92 LYS A N 1
ATOM 695 C CA . LYS A 1 92 ? 8.574 30.924 3.510 1.00 65.06 92 LYS A CA 1
ATOM 696 C C . LYS A 1 92 ? 7.408 30.860 2.525 1.00 65.06 92 LYS A C 1
ATOM 698 O O . LYS A 1 92 ? 6.506 30.049 2.740 1.00 65.06 92 LYS A O 1
ATOM 703 N N . VAL A 1 93 ? 7.404 31.691 1.479 1.00 60.66 93 VAL A N 1
ATOM 704 C CA . VAL A 1 93 ? 6.292 31.754 0.518 1.00 60.66 93 VAL A CA 1
ATOM 705 C C . VAL A 1 93 ? 6.367 30.586 -0.462 1.00 60.66 93 VAL A C 1
ATOM 707 O O . VAL A 1 93 ? 5.408 29.817 -0.555 1.00 60.66 93 VAL A O 1
ATOM 710 N N . SER A 1 94 ? 7.515 30.393 -1.117 1.00 60.31 94 SER A N 1
ATOM 711 C CA . SER A 1 94 ? 7.728 29.280 -2.053 1.00 60.31 94 SER A CA 1
ATOM 712 C C . SER A 1 94 ? 7.565 27.913 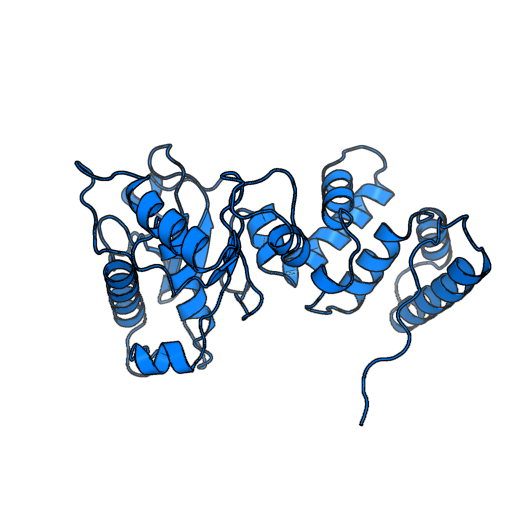-1.381 1.00 60.31 94 SER A C 1
ATOM 714 O O . SER A 1 94 ? 6.944 27.016 -1.950 1.00 60.31 94 SER A O 1
ATOM 716 N N . ASN A 1 95 ? 8.035 27.758 -0.138 1.00 67.31 95 ASN A N 1
ATOM 717 C CA . ASN A 1 95 ? 7.914 26.489 0.586 1.00 67.31 95 ASN A CA 1
ATOM 718 C C . ASN A 1 95 ? 6.466 26.201 0.993 1.00 67.31 95 ASN A C 1
ATOM 720 O O . ASN A 1 95 ? 6.028 25.056 0.921 1.00 67.31 95 ASN A O 1
ATOM 724 N N . ARG A 1 96 ? 5.698 27.225 1.401 1.00 69.19 96 ARG A N 1
ATOM 725 C CA . ARG A 1 96 ? 4.263 27.060 1.688 1.00 69.19 96 ARG A CA 1
ATOM 726 C C . ARG A 1 96 ? 3.514 26.622 0.436 1.00 69.19 96 ARG A C 1
ATOM 728 O O . ARG A 1 96 ? 2.760 25.665 0.494 1.00 69.19 96 ARG A O 1
ATOM 735 N N . PHE A 1 97 ? 3.779 27.270 -0.693 1.00 69.69 97 PHE A N 1
ATOM 736 C CA . PHE A 1 97 ? 3.173 26.892 -1.962 1.00 69.69 97 PHE A CA 1
ATOM 737 C C . PHE A 1 97 ? 3.516 25.451 -2.373 1.00 69.69 97 PHE A C 1
ATOM 739 O O . PHE A 1 97 ? 2.634 24.693 -2.773 1.00 69.69 97 PHE A O 1
ATOM 746 N N . ALA A 1 98 ? 4.786 25.056 -2.244 1.00 71.12 98 ALA A N 1
ATOM 747 C CA . ALA A 1 98 ? 5.223 23.696 -2.540 1.00 71.12 98 ALA A CA 1
ATOM 748 C C . ALA A 1 98 ? 4.540 22.661 -1.629 1.00 71.12 98 ALA A C 1
ATOM 750 O O . ALA A 1 98 ? 4.110 21.622 -2.122 1.00 71.12 98 ALA A O 1
ATOM 751 N N . ARG A 1 99 ? 4.378 22.958 -0.330 1.00 78.50 99 ARG A N 1
ATOM 752 C CA . ARG A 1 99 ? 3.615 22.110 0.605 1.00 78.50 99 ARG A CA 1
ATOM 753 C C . ARG A 1 99 ? 2.154 21.985 0.192 1.00 78.50 99 ARG A C 1
ATOM 755 O O . ARG A 1 99 ? 1.684 20.863 0.065 1.00 78.50 99 ARG A O 1
ATOM 762 N N . ASP A 1 100 ? 1.486 23.103 -0.092 1.00 74.56 100 ASP A N 1
ATOM 763 C CA . ASP A 1 100 ? 0.083 23.111 -0.524 1.00 74.56 100 ASP A CA 1
ATOM 764 C C . ASP A 1 100 ? -0.100 22.297 -1.825 1.00 74.56 100 ASP A C 1
ATOM 766 O O . ASP A 1 100 ? -1.094 21.592 -1.996 1.00 74.56 100 ASP A O 1
ATOM 770 N N . CYS A 1 101 ? 0.867 22.365 -2.751 1.00 74.06 101 CYS A N 1
ATOM 771 C CA . CYS A 1 101 ? 0.860 21.544 -3.962 1.00 74.06 101 CYS A CA 1
ATOM 772 C C . CYS A 1 101 ? 1.046 20.063 -3.643 1.00 74.06 101 CYS A C 1
ATOM 774 O O . CYS A 1 101 ? 0.256 19.252 -4.109 1.00 74.06 101 CYS A O 1
ATOM 776 N N . ILE A 1 102 ? 2.063 19.702 -2.859 1.00 82.06 102 ILE A N 1
ATOM 777 C CA . ILE A 1 102 ? 2.338 18.306 -2.504 1.00 82.06 102 ILE A CA 1
ATOM 778 C C . ILE A 1 102 ? 1.159 17.680 -1.759 1.00 82.06 102 ILE A C 1
ATOM 780 O O . ILE A 1 102 ? 0.775 16.571 -2.107 1.00 82.06 102 ILE A O 1
ATOM 784 N N . GLU A 1 103 ? 0.545 18.396 -0.816 1.00 83.00 103 GLU A N 1
ATOM 785 C CA . GLU A 1 103 ? -0.640 17.939 -0.082 1.00 83.00 103 GLU A CA 1
ATOM 786 C C . GLU A 1 103 ? -1.810 17.646 -1.029 1.00 83.00 103 GLU A C 1
ATOM 788 O O . GLU A 1 103 ? -2.433 16.589 -0.959 1.00 83.00 103 GLU A O 1
ATOM 793 N N . LYS A 1 104 ? -2.086 18.551 -1.972 1.00 76.94 104 LYS A N 1
ATOM 794 C CA . LYS A 1 104 ? -3.146 18.344 -2.966 1.00 76.94 104 LYS A CA 1
ATOM 795 C C . LYS A 1 104 ? -2.823 17.214 -3.935 1.00 76.94 104 LYS A C 1
ATOM 797 O O . LYS A 1 104 ? -3.722 16.471 -4.317 1.00 76.94 104 LYS A O 1
ATOM 802 N N . ILE A 1 105 ? -1.565 17.093 -4.353 1.00 80.31 105 ILE A N 1
ATOM 803 C CA . ILE A 1 105 ? -1.131 16.034 -5.260 1.00 80.31 105 ILE A CA 1
ATOM 804 C C . ILE A 1 105 ? -1.269 14.675 -4.576 1.00 80.31 105 ILE A C 1
ATOM 806 O O . ILE A 1 105 ? -1.874 13.766 -5.139 1.00 80.31 105 ILE A O 1
ATOM 810 N N . SER A 1 106 ? -0.752 14.546 -3.355 1.00 86.25 106 SER A N 1
ATOM 811 C CA . SER A 1 106 ? -0.784 13.292 -2.611 1.00 86.25 106 SER A CA 1
ATOM 812 C C . SER A 1 106 ? -2.216 12.894 -2.244 1.00 86.25 106 SER A C 1
ATOM 814 O O . SER A 1 106 ? -2.575 11.734 -2.400 1.00 86.25 106 SER A O 1
ATOM 816 N N . ALA A 1 107 ? -3.089 13.850 -1.915 1.00 84.44 107 ALA A N 1
ATOM 817 C CA . ALA A 1 107 ? -4.513 13.586 -1.696 1.00 84.44 107 ALA A CA 1
ATOM 818 C C . ALA A 1 107 ? -5.252 12.996 -2.920 1.00 84.44 107 ALA A C 1
ATOM 820 O O . ALA A 1 107 ? -6.342 12.455 -2.758 1.00 84.44 107 ALA A O 1
ATOM 821 N N . ASN A 1 108 ? -4.691 13.102 -4.132 1.00 80.31 108 ASN A N 1
ATOM 822 C CA . ASN A 1 108 ? -5.300 12.604 -5.373 1.00 80.31 108 ASN A CA 1
ATOM 823 C C . ASN A 1 108 ? -4.513 11.459 -6.041 1.00 80.31 108 ASN A C 1
ATOM 825 O O . ASN A 1 108 ? -4.981 10.891 -7.031 1.00 80.31 108 ASN A O 1
ATOM 829 N N . ASP A 1 109 ? -3.335 11.100 -5.526 1.00 87.19 109 ASP A N 1
ATOM 830 C CA . ASP A 1 109 ? -2.496 10.033 -6.071 1.00 87.19 109 ASP A CA 1
ATOM 831 C C . ASP A 1 109 ? -1.954 9.151 -4.937 1.00 87.19 109 ASP A C 1
ATOM 833 O O . ASP A 1 109 ? -1.023 9.512 -4.211 1.00 87.19 109 ASP A O 1
ATOM 837 N N . ALA A 1 110 ? -2.539 7.958 -4.807 1.00 93.38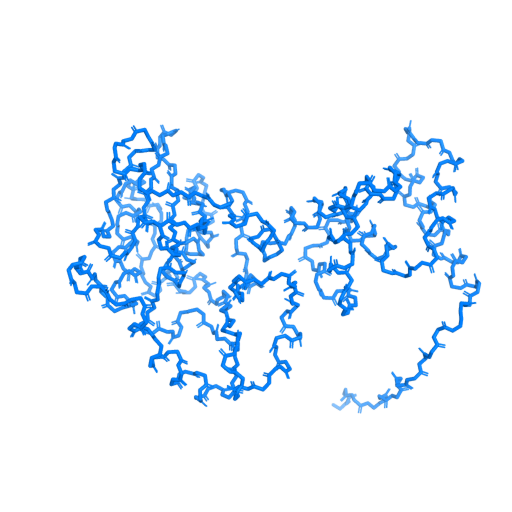 110 ALA A N 1
ATOM 838 C CA . ALA A 1 110 ? -2.189 6.997 -3.767 1.00 93.38 110 ALA A CA 1
ATOM 839 C C . ALA A 1 110 ? -0.717 6.545 -3.832 1.00 93.38 110 ALA A C 1
ATOM 841 O O . ALA A 1 110 ? -0.127 6.233 -2.801 1.00 93.38 110 ALA A O 1
ATOM 842 N N . SER A 1 111 ? -0.080 6.527 -5.007 1.00 94.56 111 SER A N 1
ATOM 843 C CA . SER A 1 111 ? 1.338 6.164 -5.115 1.00 94.56 111 SER A CA 1
ATOM 844 C C . SER A 1 111 ? 2.230 7.247 -4.522 1.00 94.56 111 SER A C 1
ATOM 846 O O . SER A 1 111 ? 3.173 6.937 -3.792 1.00 94.56 111 SER A O 1
ATOM 848 N N . ILE A 1 112 ? 1.905 8.518 -4.776 1.00 92.25 112 ILE A N 1
ATOM 849 C CA . ILE A 1 112 ? 2.608 9.654 -4.168 1.00 92.25 112 ILE A CA 1
ATOM 850 C C . ILE A 1 112 ? 2.339 9.703 -2.662 1.00 92.25 112 ILE A C 1
ATOM 852 O O . ILE A 1 112 ? 3.283 9.828 -1.882 1.00 92.25 112 ILE A O 1
ATOM 856 N N . GLN A 1 113 ? 1.083 9.551 -2.236 1.00 94.50 113 GLN A N 1
ATOM 857 C CA . GLN A 1 113 ? 0.725 9.535 -0.816 1.00 94.50 113 GLN A CA 1
ATOM 858 C C . GLN A 1 113 ? 1.457 8.434 -0.052 1.00 94.50 113 GLN A C 1
ATOM 860 O O . GLN A 1 113 ? 1.992 8.685 1.033 1.00 94.50 113 GLN A O 1
ATOM 865 N N . TYR A 1 114 ? 1.526 7.230 -0.624 1.00 96.75 114 TYR A N 1
ATOM 866 C CA . TYR A 1 114 ? 2.201 6.109 0.014 1.00 96.75 114 TYR A CA 1
ATOM 867 C C . TYR A 1 114 ? 3.720 6.291 0.051 1.00 96.75 114 TYR A C 1
ATOM 869 O O . TYR A 1 114 ? 4.350 5.944 1.050 1.00 96.75 114 TYR A O 1
ATOM 877 N N . TRP A 1 115 ? 4.306 6.873 -1.000 1.00 95.31 115 TRP A N 1
ATOM 878 C CA . TRP A 1 115 ? 5.726 7.223 -1.034 1.00 95.31 115 TRP A CA 1
ATOM 879 C C . TRP A 1 115 ? 6.093 8.253 0.044 1.00 95.31 115 TRP A C 1
ATOM 881 O O . TRP A 1 115 ? 7.068 8.049 0.762 1.00 95.31 115 TRP A O 1
ATOM 891 N N . ILE A 1 116 ? 5.295 9.316 0.197 1.00 93.19 116 ILE A N 1
ATOM 892 C CA . ILE A 1 116 ? 5.569 10.405 1.150 1.00 93.19 116 ILE A CA 1
ATOM 893 C C . ILE A 1 116 ? 5.340 9.966 2.595 1.00 93.19 116 ILE A C 1
ATOM 895 O O . ILE A 1 116 ? 6.160 10.240 3.467 1.00 93.19 116 ILE A O 1
ATOM 899 N N . SER A 1 117 ? 4.200 9.333 2.869 1.00 94.56 117 SER A N 1
ATOM 900 C CA . SER A 1 117 ? 3.729 9.126 4.244 1.00 94.56 117 SER A CA 1
ATOM 901 C C . SER A 1 117 ? 3.978 7.720 4.784 1.00 94.56 117 SER A C 1
ATOM 903 O O . SER A 1 117 ? 3.622 7.438 5.927 1.00 94.56 117 SER A O 1
ATOM 905 N N . ASN A 1 118 ? 4.508 6.810 3.957 1.00 97.19 118 ASN A N 1
ATOM 906 C CA . ASN A 1 118 ? 4.590 5.378 4.255 1.00 97.19 118 ASN A CA 1
ATOM 907 C C . ASN A 1 118 ? 3.232 4.747 4.626 1.00 97.19 118 ASN A C 1
ATOM 909 O O . ASN A 1 118 ? 3.186 3.655 5.198 1.00 97.19 118 ASN A O 1
ATOM 913 N N . SER A 1 119 ? 2.108 5.398 4.313 1.00 97.56 119 SER A N 1
ATOM 914 C CA . SER A 1 119 ? 0.780 4.879 4.624 1.00 97.56 119 SER A CA 1
ATOM 915 C C . SER A 1 119 ? -0.297 5.340 3.642 1.00 97.56 119 SER A C 1
ATOM 917 O O . SER A 1 119 ? -0.160 6.348 2.960 1.00 97.56 119 SER A O 1
ATOM 919 N N . LEU A 1 120 ? -1.364 4.557 3.553 1.00 98.31 120 LEU A N 1
ATOM 920 C CA . LEU A 1 120 ? -2.622 4.925 2.919 1.00 98.31 120 LEU A CA 1
ATOM 921 C C . LEU A 1 120 ? -3.719 4.681 3.939 1.00 98.31 120 LEU A C 1
ATOM 923 O O . LEU A 1 120 ? -3.832 3.572 4.464 1.00 98.31 120 LEU A O 1
ATOM 927 N N . GLY A 1 121 ? -4.489 5.717 4.244 1.00 97.00 121 GLY A N 1
ATOM 928 C CA . GLY A 1 121 ? -5.648 5.636 5.114 1.00 97.00 121 GLY A CA 1
ATOM 929 C C . GLY A 1 121 ? -6.858 5.014 4.419 1.00 97.00 121 GLY A C 1
ATOM 930 O O . GLY A 1 121 ? -6.819 4.595 3.262 1.00 97.00 121 GLY A O 1
ATOM 931 N N . TYR A 1 122 ? -7.985 5.007 5.128 1.00 95.81 122 TYR A N 1
ATOM 932 C CA . TYR A 1 122 ? -9.242 4.431 4.637 1.00 95.81 122 TYR A CA 1
ATOM 933 C C . TYR A 1 122 ? -9.811 5.152 3.407 1.00 95.81 122 TYR A C 1
ATOM 935 O O . TYR A 1 122 ? -10.486 4.533 2.595 1.00 95.81 122 TYR A O 1
ATOM 943 N N . LYS A 1 123 ? -9.534 6.456 3.266 1.00 92.69 123 LYS A N 1
ATOM 944 C CA . LYS A 1 123 ? -10.004 7.285 2.142 1.00 92.69 123 LYS A CA 1
ATOM 945 C C . LYS A 1 123 ? -9.036 7.308 0.959 1.00 92.69 123 LYS A C 1
ATOM 947 O O . LYS A 1 123 ? -9.418 7.748 -0.119 1.00 92.69 123 LYS A O 1
ATOM 952 N N . ASP A 1 124 ? -7.811 6.829 1.159 1.00 94.62 124 ASP A N 1
ATOM 953 C CA . ASP A 1 124 ? -6.795 6.774 0.117 1.00 94.62 124 ASP A CA 1
ATOM 954 C C . ASP A 1 124 ? -7.004 5.474 -0.675 1.00 94.62 124 ASP A C 1
ATOM 956 O O . ASP A 1 124 ? -6.473 4.412 -0.332 1.00 94.62 124 ASP A O 1
ATOM 960 N N . VAL A 1 125 ? -7.879 5.538 -1.680 1.00 93.19 125 VAL A N 1
ATOM 961 C CA . VAL A 1 125 ? -8.305 4.376 -2.472 1.00 93.19 125 VAL A CA 1
ATOM 962 C C . VAL A 1 125 ? -7.244 4.022 -3.514 1.00 93.19 125 VAL A C 1
ATOM 964 O O . VAL A 1 125 ? -6.813 4.846 -4.322 1.00 93.19 125 VAL A O 1
ATOM 967 N N . THR A 1 126 ? -6.836 2.759 -3.530 1.00 94.38 126 THR A N 1
ATOM 968 C CA . THR A 1 126 ? -5.877 2.214 -4.493 1.00 94.38 126 THR A CA 1
ATOM 969 C C . THR A 1 126 ? -6.566 1.873 -5.817 1.00 94.38 126 THR A C 1
ATOM 971 O O . THR A 1 126 ? -6.942 0.737 -6.094 1.00 94.38 126 THR A O 1
ATOM 974 N N . HIS A 1 127 ? -6.734 2.875 -6.679 1.00 87.69 127 HIS A N 1
ATOM 975 C CA . HIS A 1 127 ? -7.271 2.681 -8.031 1.00 87.69 127 HIS A CA 1
ATOM 976 C C . HIS A 1 127 ? -6.364 1.795 -8.911 1.00 87.69 127 HIS A C 1
ATOM 978 O O . HIS A 1 127 ? -5.239 1.454 -8.545 1.00 87.69 127 HIS A O 1
ATOM 984 N N . SER A 1 128 ? -6.822 1.447 -10.118 1.00 83.31 128 SER A N 1
ATOM 985 C CA . SER A 1 128 ? -6.101 0.561 -11.053 1.00 83.31 128 SER A CA 1
ATOM 986 C C . SER A 1 128 ? -4.748 1.098 -11.540 1.00 83.31 128 SER A C 1
ATOM 988 O O . SER A 1 128 ? -3.980 0.375 -12.164 1.00 83.31 128 SER A O 1
ATOM 990 N N . TYR A 1 129 ? -4.463 2.380 -11.319 1.00 85.56 129 TYR A N 1
ATOM 991 C CA . TYR A 1 129 ? -3.176 2.999 -11.637 1.00 85.56 129 TYR A CA 1
ATOM 992 C C . TYR A 1 129 ? -2.242 3.092 -10.426 1.00 85.56 129 TYR A C 1
ATOM 994 O O . TYR A 1 129 ? -1.125 3.575 -10.579 1.00 85.56 129 TYR A O 1
ATOM 1002 N N . PHE A 1 130 ? -2.671 2.644 -9.242 1.00 94.44 130 PHE A N 1
ATOM 1003 C CA . PHE A 1 130 ? -1.815 2.586 -8.065 1.00 94.44 130 PHE A CA 1
ATOM 1004 C C . PHE A 1 130 ? -0.654 1.615 -8.295 1.00 94.44 130 PHE A C 1
ATOM 1006 O O . PHE A 1 130 ? -0.822 0.495 -8.782 1.00 94.44 130 PHE A O 1
ATOM 1013 N N . TYR A 1 131 ? 0.534 2.048 -7.910 1.00 95.81 131 TYR A N 1
ATOM 1014 C CA . TYR A 1 131 ? 1.744 1.247 -7.904 1.00 95.81 131 TYR A CA 1
ATOM 1015 C C . TYR A 1 131 ? 2.627 1.604 -6.714 1.00 95.81 131 TYR A C 1
ATOM 1017 O O . TYR A 1 131 ? 2.555 2.695 -6.148 1.00 95.81 131 TYR A O 1
ATOM 1025 N N . ASP A 1 132 ? 3.498 0.677 -6.360 1.00 96.38 132 ASP A N 1
ATOM 1026 C CA . ASP A 1 132 ? 4.502 0.858 -5.332 1.00 96.38 132 ASP A CA 1
ATOM 1027 C C . ASP A 1 132 ? 5.851 0.395 -5.874 1.00 96.38 132 ASP A C 1
ATOM 1029 O O . ASP A 1 132 ? 5.943 -0.690 -6.442 1.00 96.38 132 ASP A O 1
ATOM 1033 N N . PHE A 1 133 ? 6.903 1.181 -5.674 1.00 93.56 133 PHE A N 1
ATOM 1034 C CA . PHE A 1 133 ? 8.284 0.865 -6.066 1.00 93.56 133 PHE A CA 1
ATOM 1035 C C . PHE A 1 133 ? 9.214 0.714 -4.852 1.00 93.56 133 PHE A C 1
ATOM 1037 O O . PHE A 1 133 ? 10.435 0.685 -4.991 1.00 93.56 133 PHE A O 1
ATOM 1044 N N . GLY A 1 134 ? 8.636 0.581 -3.653 1.00 91.31 134 GLY A N 1
ATOM 1045 C CA . GLY A 1 134 ? 9.368 0.394 -2.409 1.00 91.31 134 GLY A CA 1
ATOM 1046 C C . GLY A 1 134 ? 9.809 1.714 -1.777 1.00 91.31 134 GLY A C 1
ATOM 1047 O O . GLY A 1 134 ? 9.234 2.774 -2.022 1.00 91.31 134 GLY A O 1
ATOM 1048 N N . ARG A 1 135 ? 10.813 1.642 -0.897 1.00 89.06 135 ARG A N 1
ATOM 1049 C CA . ARG A 1 135 ? 11.397 2.827 -0.255 1.00 89.06 135 ARG A CA 1
ATOM 1050 C C . ARG A 1 135 ? 12.437 3.446 -1.174 1.00 89.06 135 ARG A C 1
ATOM 1052 O O . ARG A 1 135 ? 13.359 2.757 -1.604 1.00 89.06 135 ARG A O 1
ATOM 1059 N N . ASN A 1 136 ? 12.308 4.740 -1.426 1.00 89.38 136 ASN A N 1
ATOM 1060 C CA . ASN A 1 136 ? 13.291 5.499 -2.179 1.00 89.38 136 ASN A CA 1
ATOM 1061 C C . ASN A 1 136 ? 13.208 6.982 -1.804 1.00 89.38 136 ASN A C 1
ATOM 1063 O O . ASN A 1 136 ? 12.109 7.497 -1.602 1.00 89.38 136 ASN A O 1
ATOM 1067 N N . ASP A 1 137 ? 14.344 7.673 -1.777 1.00 88.19 137 ASP A N 1
ATOM 1068 C CA . ASP A 1 137 ? 14.388 9.123 -1.541 1.00 88.19 137 ASP A CA 1
ATOM 1069 C C . ASP A 1 137 ? 13.863 9.919 -2.746 1.00 88.19 137 ASP A C 1
ATOM 1071 O O . ASP A 1 137 ? 13.533 11.099 -2.638 1.00 88.19 137 ASP A O 1
ATOM 1075 N N . THR A 1 138 ? 13.792 9.269 -3.910 1.00 90.06 138 THR A N 1
ATOM 1076 C CA . THR A 1 138 ? 13.308 9.830 -5.168 1.00 90.06 138 THR A CA 1
ATOM 1077 C C . THR A 1 138 ? 12.022 9.127 -5.588 1.00 90.06 138 THR A C 1
ATOM 1079 O O . THR A 1 138 ? 11.967 7.903 -5.702 1.00 90.06 138 THR A O 1
ATOM 1082 N N . PHE A 1 139 ? 10.988 9.910 -5.870 1.00 90.75 139 PHE A N 1
ATOM 1083 C CA . PHE A 1 139 ? 9.787 9.438 -6.534 1.00 90.75 139 PHE A CA 1
ATOM 1084 C C . PHE A 1 139 ? 10.057 9.161 -8.010 1.00 90.75 139 PHE A C 1
ATOM 1086 O O . PHE A 1 139 ? 10.643 9.992 -8.709 1.00 90.75 139 PHE A O 1
ATOM 1093 N N . PHE A 1 140 ? 9.555 8.033 -8.502 1.00 89.00 140 PHE A N 1
ATOM 1094 C CA . PHE A 1 140 ? 9.563 7.704 -9.920 1.00 89.00 140 PHE A CA 1
ATOM 1095 C C . PHE A 1 140 ? 8.134 7.522 -10.418 1.00 89.00 140 PHE A C 1
ATOM 1097 O O . PHE A 1 140 ? 7.334 6.803 -9.815 1.00 89.00 140 PHE A O 1
ATOM 1104 N N . THR A 1 141 ? 7.821 8.145 -11.551 1.00 86.44 141 THR A N 1
ATOM 1105 C CA . THR A 1 141 ? 6.595 7.852 -12.299 1.00 86.44 141 THR A CA 1
ATOM 1106 C C . THR A 1 141 ? 6.642 6.424 -12.841 1.00 86.44 141 THR A C 1
ATOM 1108 O O . THR A 1 141 ? 7.716 5.880 -13.121 1.00 86.44 141 THR A O 1
ATOM 1111 N N . ILE A 1 142 ? 5.475 5.821 -13.071 1.00 86.25 142 ILE A N 1
ATOM 1112 C CA . ILE A 1 142 ? 5.407 4.488 -13.680 1.00 86.25 142 ILE A CA 1
ATOM 1113 C C . ILE A 1 142 ? 6.111 4.434 -15.050 1.00 86.25 142 ILE A C 1
ATOM 1115 O O . ILE A 1 142 ? 6.756 3.437 -15.369 1.00 86.25 142 ILE A O 1
ATOM 1119 N N . GLU A 1 143 ? 6.098 5.529 -15.820 1.00 84.44 143 GLU A N 1
ATOM 1120 C CA . GLU A 1 143 ? 6.755 5.592 -17.134 1.00 84.44 143 GLU A CA 1
ATOM 1121 C C . GLU A 1 143 ? 8.271 5.765 -17.062 1.00 84.44 143 GLU A C 1
ATOM 1123 O O . GLU A 1 143 ? 8.986 5.412 -18.001 1.00 84.44 143 GLU A O 1
ATOM 1128 N N . GLU A 1 144 ? 8.795 6.288 -15.957 1.00 86.56 144 GLU A N 1
ATOM 1129 C CA . GLU A 1 144 ? 10.228 6.228 -15.675 1.00 86.56 144 GLU A CA 1
ATOM 1130 C C . GLU A 1 144 ? 10.637 4.815 -15.277 1.00 86.56 144 GLU A C 1
ATOM 1132 O O . GLU A 1 144 ? 11.610 4.302 -15.826 1.00 86.56 144 GLU A O 1
ATOM 1137 N N . LEU A 1 145 ? 9.865 4.168 -14.399 1.00 89.44 145 LEU A N 1
ATOM 1138 C CA . LEU A 1 145 ? 10.135 2.809 -13.923 1.00 89.44 145 LEU A CA 1
ATOM 1139 C C . LEU A 1 145 ? 10.107 1.787 -15.066 1.00 89.44 145 LEU A C 1
ATOM 1141 O O . LEU A 1 145 ? 10.986 0.933 -15.144 1.00 89.44 145 LEU A O 1
ATOM 1145 N N . ARG A 1 146 ? 9.173 1.919 -16.017 1.00 87.62 146 ARG A N 1
ATOM 1146 C CA . ARG A 1 146 ? 9.105 1.065 -17.219 1.00 87.62 146 ARG A CA 1
ATOM 1147 C C . ARG A 1 146 ? 10.326 1.172 -18.135 1.00 87.62 146 ARG A C 1
ATOM 1149 O O . ARG A 1 146 ? 10.573 0.255 -18.910 1.00 87.62 146 ARG A O 1
ATOM 1156 N N . ARG A 1 147 ? 11.077 2.277 -18.077 1.00 87.12 147 ARG A N 1
ATOM 1157 C CA . ARG A 1 147 ? 12.301 2.474 -18.874 1.00 87.12 147 ARG A CA 1
ATOM 1158 C C . ARG A 1 147 ? 13.548 1.907 -18.200 1.00 87.12 147 ARG A C 1
ATOM 1160 O O . ARG A 1 147 ? 14.599 1.863 -18.835 1.00 87.12 147 ARG A O 1
ATOM 1167 N N . ILE A 1 148 ? 13.459 1.507 -16.932 1.00 85.75 148 ILE A N 1
ATOM 1168 C CA . ILE A 1 148 ? 14.581 0.908 -16.212 1.00 85.75 148 ILE A CA 1
ATOM 1169 C C . ILE A 1 148 ? 14.766 -0.530 -16.719 1.00 85.75 148 ILE A C 1
ATOM 1171 O O . ILE A 1 148 ? 13.818 -1.314 -16.644 1.00 85.75 148 ILE A O 1
ATOM 1175 N N . PRO A 1 149 ? 15.966 -0.907 -17.204 1.00 81.75 149 PRO A N 1
ATOM 1176 C CA . PRO A 1 149 ? 16.232 -2.270 -17.654 1.00 81.75 149 PRO A CA 1
ATOM 1177 C C . PRO A 1 149 ? 15.962 -3.295 -16.550 1.00 81.75 149 PRO A C 1
ATOM 1179 O O . PRO A 1 149 ? 16.357 -3.082 -15.402 1.00 81.75 149 PRO A O 1
ATOM 1182 N N . SER A 1 150 ? 15.357 -4.433 -16.902 1.00 76.56 150 SER A N 1
ATOM 1183 C CA . SER A 1 150 ? 15.055 -5.530 -15.966 1.00 76.56 150 SER A CA 1
ATOM 1184 C C . SER A 1 150 ? 16.294 -6.172 -15.333 1.00 76.56 150 SER A C 1
ATOM 1186 O O . SER A 1 150 ? 16.176 -6.843 -14.316 1.00 76.56 150 SER A O 1
ATOM 1188 N N . SER A 1 151 ? 17.483 -5.942 -15.898 1.00 67.62 151 SER A N 1
ATOM 1189 C CA . SER A 1 151 ? 18.772 -6.352 -15.326 1.00 67.62 151 SER A CA 1
ATOM 1190 C C . SER A 1 151 ? 19.214 -5.503 -14.129 1.00 67.62 151 SER A C 1
ATOM 1192 O O . SER A 1 151 ? 20.228 -5.807 -13.510 1.00 67.62 151 SER A O 1
ATOM 1194 N N . SER A 1 152 ? 18.522 -4.397 -13.839 1.00 68.06 152 SER A N 1
ATOM 1195 C CA . SER A 1 152 ? 18.765 -3.606 -12.635 1.00 68.06 152 SER A CA 1
ATOM 1196 C C . SER A 1 152 ? 18.035 -4.240 -11.456 1.00 68.06 152 SER A C 1
ATOM 1198 O O . SER A 1 152 ? 16.808 -4.193 -11.395 1.00 68.06 152 SER A O 1
ATOM 1200 N N . ASP A 1 153 ? 18.786 -4.757 -10.484 1.00 64.69 153 ASP A N 1
ATOM 1201 C CA . ASP A 1 153 ? 18.233 -5.333 -9.249 1.00 64.69 153 ASP A CA 1
ATOM 1202 C C . ASP A 1 153 ? 17.518 -4.300 -8.356 1.00 64.69 153 ASP A C 1
ATOM 1204 O O . ASP A 1 153 ? 16.891 -4.654 -7.356 1.00 64.69 153 ASP A O 1
ATOM 1208 N N . GLN A 1 154 ? 17.613 -3.009 -8.683 1.00 63.31 154 GLN A N 1
ATOM 1209 C CA . GLN A 1 154 ? 17.436 -1.946 -7.699 1.00 63.3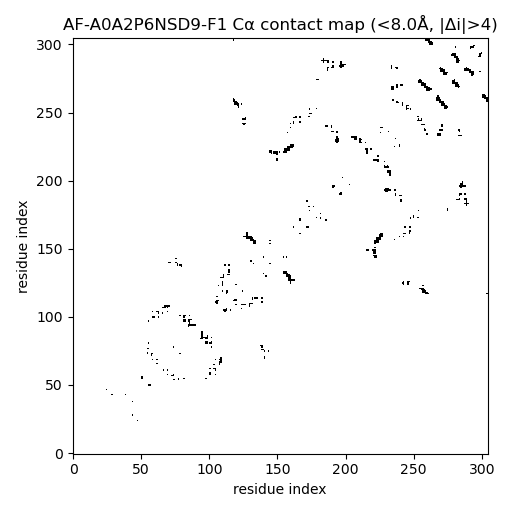1 154 GLN A CA 1
ATOM 1210 C C . GLN A 1 154 ? 15.983 -1.545 -7.414 1.00 63.31 154 GLN A C 1
ATOM 1212 O O . GLN A 1 154 ? 15.743 -0.947 -6.369 1.00 63.31 154 GLN A O 1
ATOM 1217 N N . LEU A 1 155 ? 15.010 -1.829 -8.291 1.00 77.06 155 LEU A N 1
ATOM 1218 C CA . LEU A 1 155 ? 13.664 -1.241 -8.162 1.00 77.06 155 LEU A CA 1
ATOM 1219 C C . LEU A 1 155 ? 12.541 -2.193 -8.581 1.00 77.06 155 LEU A C 1
ATOM 1221 O O . LEU A 1 155 ? 11.966 -2.089 -9.661 1.00 77.06 155 LEU A O 1
ATOM 1225 N N . GLU A 1 156 ? 12.194 -3.123 -7.693 1.00 90.38 156 GLU A N 1
ATOM 1226 C CA . GLU A 1 156 ? 10.946 -3.881 -7.803 1.00 90.38 156 GLU A CA 1
ATOM 1227 C C . GLU A 1 156 ? 9.730 -2.946 -7.762 1.00 90.38 156 GLU A C 1
ATOM 1229 O O . GLU A 1 156 ? 9.431 -2.351 -6.721 1.00 90.38 156 GLU A O 1
ATOM 1234 N N . THR A 1 157 ? 8.991 -2.869 -8.868 1.00 94.44 157 THR A N 1
ATOM 1235 C CA . THR A 1 157 ? 7.755 -2.091 -8.964 1.00 94.44 157 THR A CA 1
ATOM 1236 C C . THR A 1 157 ? 6.555 -3.014 -9.084 1.00 94.44 157 THR A C 1
ATOM 1238 O O . THR A 1 157 ? 6.476 -3.833 -9.995 1.00 94.44 157 THR A O 1
ATOM 1241 N N . ILE A 1 158 ? 5.593 -2.840 -8.187 1.00 95.94 158 ILE A N 1
ATOM 1242 C CA . ILE A 1 158 ? 4.361 -3.614 -8.125 1.00 95.94 158 ILE A CA 1
ATOM 1243 C C . ILE A 1 158 ? 3.199 -2.711 -8.514 1.00 95.94 158 ILE A C 1
ATOM 1245 O O . ILE A 1 158 ? 3.045 -1.626 -7.964 1.00 95.94 158 ILE A O 1
ATOM 1249 N N . THR A 1 159 ? 2.386 -3.153 -9.466 1.00 96.69 159 THR A N 1
ATOM 1250 C CA . THR A 1 159 ? 1.222 -2.414 -9.975 1.00 96.69 159 THR A CA 1
ATOM 1251 C C . THR A 1 159 ? -0.069 -3.091 -9.550 1.00 96.69 159 THR A C 1
ATOM 1253 O O . THR A 1 159 ? -0.159 -4.320 -9.542 1.00 96.69 159 THR A O 1
ATOM 1256 N N . ASN A 1 160 ? -1.077 -2.298 -9.202 1.00 96.62 160 ASN A N 1
ATOM 1257 C CA . ASN A 1 160 ? -2.399 -2.812 -8.888 1.00 96.62 160 ASN A CA 1
ATOM 1258 C C . ASN A 1 160 ? -3.110 -3.275 -10.166 1.00 96.62 160 ASN A C 1
ATOM 1260 O O . ASN A 1 160 ? -3.503 -2.465 -11.000 1.00 96.62 160 ASN A O 1
ATOM 1264 N N . ASN A 1 161 ? -3.303 -4.584 -10.301 1.00 95.69 161 ASN A N 1
ATOM 1265 C CA . ASN A 1 161 ? -4.081 -5.196 -11.378 1.00 95.69 161 ASN A CA 1
ATOM 1266 C C . ASN A 1 161 ? -5.364 -5.879 -10.876 1.00 95.69 161 ASN A C 1
ATOM 1268 O O . ASN A 1 161 ? -5.936 -6.700 -11.591 1.00 95.69 161 ASN A O 1
ATOM 1272 N N . ILE A 1 162 ? -5.799 -5.576 -9.650 1.00 96.69 162 ILE A N 1
ATOM 1273 C CA . ILE A 1 162 ? -7.030 -6.117 -9.072 1.00 96.69 162 ILE A CA 1
ATOM 1274 C C . ILE A 1 162 ? -8.230 -5.403 -9.692 1.00 96.69 162 ILE A C 1
ATOM 1276 O O . ILE A 1 162 ? -8.256 -4.182 -9.842 1.00 96.69 162 ILE A O 1
ATOM 1280 N N . THR A 1 163 ? -9.234 -6.188 -10.068 1.00 95.31 163 THR A N 1
ATOM 1281 C CA . THR A 1 163 ? -10.477 -5.707 -10.677 1.00 95.31 163 THR A CA 1
ATOM 1282 C C . THR A 1 163 ? -11.683 -6.383 -10.031 1.00 95.31 163 THR A C 1
ATOM 1284 O O . THR A 1 163 ? -11.537 -7.312 -9.235 1.00 95.31 163 THR A O 1
ATOM 1287 N N . ARG A 1 164 ? -12.900 -5.975 -10.413 1.00 93.88 164 ARG A N 1
ATOM 1288 C CA . ARG A 1 164 ? -14.119 -6.694 -10.007 1.00 93.88 164 ARG A CA 1
ATOM 1289 C C . ARG A 1 164 ? -14.095 -8.166 -10.426 1.00 93.88 164 ARG A C 1
ATOM 1291 O O . ARG A 1 164 ? -14.508 -9.009 -9.641 1.00 93.88 164 ARG A O 1
ATOM 1298 N N . THR A 1 165 ? -13.519 -8.483 -11.587 1.00 95.75 165 THR A N 1
ATOM 1299 C CA . THR A 1 165 ? -13.323 -9.873 -12.026 1.00 95.75 165 THR A CA 1
ATOM 1300 C C . THR A 1 165 ? -12.466 -10.654 -11.033 1.00 95.75 165 THR A C 1
ATOM 1302 O O . THR A 1 165 ? -12.805 -11.781 -10.697 1.00 95.75 165 THR A O 1
ATOM 1305 N N . THR A 1 166 ? -11.415 -10.038 -10.480 1.00 96.06 166 THR A N 1
ATOM 1306 C CA . THR A 1 166 ? -10.600 -10.660 -9.426 1.00 96.06 166 THR A CA 1
ATOM 1307 C C . THR A 1 166 ? -11.436 -10.974 -8.185 1.00 96.06 166 THR A C 1
ATOM 1309 O O . THR A 1 166 ? -11.293 -12.054 -7.617 1.00 96.06 166 THR A O 1
ATOM 1312 N N . LEU A 1 167 ? -12.334 -10.068 -7.773 1.00 96.00 167 LEU A N 1
ATOM 1313 C CA . LEU A 1 167 ? -13.242 -10.320 -6.647 1.00 96.00 167 LEU A CA 1
ATOM 1314 C C . LEU A 1 167 ? -14.182 -11.496 -6.927 1.00 96.00 167 LEU A C 1
ATOM 1316 O O . LEU A 1 167 ? -14.417 -12.309 -6.035 1.00 96.00 167 LEU A O 1
ATOM 1320 N N . ASP A 1 168 ? -14.705 -11.599 -8.149 1.00 96.06 168 ASP A N 1
ATOM 1321 C CA . ASP A 1 168 ? -15.595 -12.683 -8.565 1.00 96.06 168 ASP A CA 1
ATOM 1322 C C . ASP A 1 168 ? -14.884 -14.036 -8.611 1.00 96.06 168 ASP A C 1
ATOM 1324 O O . ASP A 1 168 ? -15.362 -14.996 -8.008 1.00 96.06 168 ASP A O 1
ATOM 1328 N N . GLU A 1 169 ? -13.711 -14.099 -9.240 1.00 96.06 169 GLU A N 1
ATOM 1329 C CA . GLU A 1 169 ? -12.883 -15.307 -9.319 1.00 96.06 169 GLU A CA 1
ATOM 1330 C C . GLU A 1 169 ? -12.463 -15.808 -7.934 1.00 96.06 169 GLU A C 1
ATOM 1332 O O . GLU A 1 169 ? -12.418 -17.011 -7.683 1.00 96.06 169 GLU A O 1
ATOM 1337 N N . TRP A 1 170 ? -12.188 -14.885 -7.011 1.00 96.62 170 TRP A N 1
ATOM 1338 C CA . TRP A 1 170 ? -11.800 -15.210 -5.640 1.00 96.62 170 TRP A CA 1
ATOM 1339 C C . TRP A 1 170 ? -12.989 -15.350 -4.689 1.00 96.62 170 TRP A C 1
ATOM 1341 O O . TRP A 1 170 ? -12.780 -15.570 -3.491 1.00 96.62 170 TRP A O 1
ATOM 1351 N N . ASN A 1 171 ? -14.223 -15.209 -5.184 1.00 96.00 171 ASN A N 1
ATOM 1352 C CA . ASN A 1 171 ? -15.455 -15.220 -4.398 1.00 96.00 171 ASN A CA 1
ATOM 1353 C C . ASN A 1 171 ? -15.386 -14.290 -3.166 1.00 96.00 171 ASN A C 1
ATOM 1355 O O . ASN A 1 171 ? -15.697 -14.675 -2.031 1.00 96.00 171 ASN A O 1
ATOM 1359 N N . ILE A 1 172 ? -14.866 -13.079 -3.354 1.00 95.94 172 ILE A N 1
ATOM 1360 C CA . ILE A 1 172 ? -14.785 -12.036 -2.328 1.00 95.94 172 ILE A CA 1
ATOM 1361 C C . ILE A 1 172 ? -16.085 -11.240 -2.377 1.00 95.94 172 ILE A C 1
ATOM 1363 O O . ILE A 1 172 ? -16.464 -10.701 -3.418 1.00 95.94 172 ILE A O 1
ATOM 1367 N N . ARG A 1 173 ? -16.789 -11.203 -1.244 1.00 93.62 173 ARG A N 1
ATOM 1368 C CA . ARG A 1 173 ? -18.088 -10.542 -1.089 1.00 93.62 173 ARG A CA 1
ATOM 1369 C C . ARG A 1 173 ? -18.128 -9.845 0.258 1.00 93.62 173 ARG A C 1
ATOM 1371 O O . ARG A 1 173 ? -17.916 -10.495 1.277 1.00 93.62 173 ARG A O 1
ATOM 1378 N N . TRP A 1 174 ? -18.409 -8.549 0.269 1.00 93.81 174 TRP A N 1
ATOM 1379 C CA . TRP A 1 174 ? -18.642 -7.824 1.518 1.00 93.81 174 TRP A CA 1
ATOM 1380 C C . TRP A 1 174 ? -20.038 -8.113 2.069 1.00 93.81 174 TRP A C 1
ATOM 1382 O O . TRP A 1 174 ? -20.195 -8.513 3.222 1.00 93.81 174 TRP A O 1
ATOM 1392 N N . VAL A 1 175 ? -21.050 -8.005 1.207 1.00 88.69 175 VAL A N 1
ATOM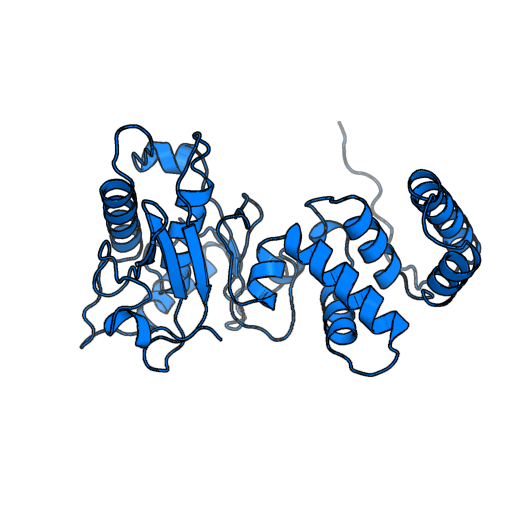 1393 C CA . VAL A 1 175 ? -22.449 -8.266 1.561 1.00 88.69 175 VAL A CA 1
ATOM 1394 C C . VAL A 1 175 ? -22.631 -9.713 2.022 1.00 88.69 175 VAL A C 1
ATOM 1396 O O . VAL A 1 175 ? -22.162 -10.650 1.377 1.00 88.69 175 VAL A O 1
ATOM 1399 N N . GLY A 1 176 ? -23.343 -9.883 3.138 1.00 86.88 176 GLY A N 1
ATOM 1400 C CA . GLY A 1 176 ? -23.623 -11.187 3.745 1.00 86.88 176 GLY A CA 1
ATOM 1401 C C . GLY A 1 176 ? -22.554 -11.682 4.723 1.00 86.88 176 GLY A C 1
ATOM 1402 O O . GLY A 1 176 ? -22.772 -12.704 5.367 1.00 86.88 176 GLY A O 1
ATOM 1403 N N . ASN A 1 177 ? -21.440 -10.960 4.881 1.00 89.62 177 ASN A N 1
ATOM 1404 C CA . ASN A 1 177 ? -20.407 -11.254 5.874 1.00 89.62 177 ASN A CA 1
A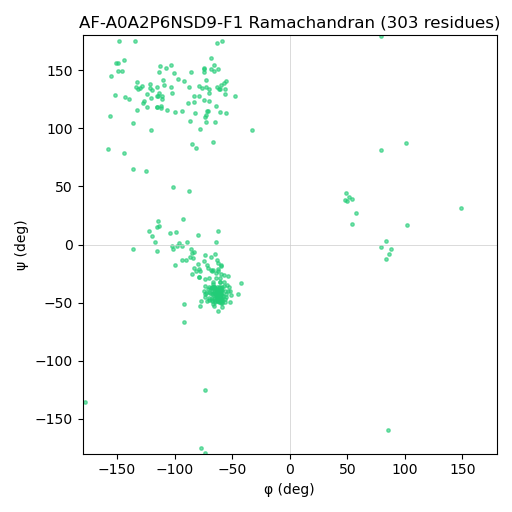TOM 1405 C C . ASN A 1 177 ? -20.434 -10.229 7.016 1.00 89.62 177 ASN A C 1
ATOM 1407 O O . ASN A 1 177 ? -20.785 -9.068 6.820 1.00 89.62 177 ASN A O 1
ATOM 1411 N N . THR A 1 178 ? -20.013 -10.641 8.214 1.00 95.38 178 THR A N 1
ATOM 1412 C CA . THR A 1 178 ? -19.608 -9.671 9.246 1.00 95.38 178 THR A CA 1
ATOM 1413 C C . THR A 1 178 ? -18.242 -9.082 8.876 1.00 95.38 178 THR A C 1
ATOM 1415 O O . THR A 1 178 ? -17.435 -9.811 8.283 1.00 95.38 178 THR A O 1
ATOM 1418 N N . PRO A 1 179 ? -17.913 -7.831 9.258 1.00 95.94 179 PRO A N 1
ATOM 1419 C CA . PRO A 1 179 ? -16.596 -7.249 8.987 1.00 95.94 179 PRO A CA 1
ATOM 1420 C C . PRO A 1 179 ? -15.435 -8.153 9.430 1.00 95.94 179 PRO A C 1
ATOM 1422 O O . PRO A 1 179 ? -14.487 -8.377 8.681 1.00 95.94 179 PRO A O 1
ATOM 1425 N N . GLN A 1 180 ? -15.546 -8.754 10.618 1.00 96.62 180 GLN A N 1
ATOM 1426 C CA . GLN A 1 180 ? -14.567 -9.682 11.183 1.00 96.62 180 GLN A CA 1
ATOM 1427 C C . GLN A 1 180 ? -14.373 -10.906 10.271 1.00 96.62 180 GLN A C 1
ATOM 1429 O O . GLN A 1 180 ? -13.241 -11.249 9.925 1.00 96.62 180 GLN A O 1
ATOM 1434 N N . SER A 1 181 ? -15.467 -11.553 9.851 1.00 97.12 181 SER A N 1
ATOM 1435 C CA . SER A 1 181 ? -15.403 -12.734 8.977 1.00 97.12 181 SER A CA 1
ATOM 1436 C C . SER A 1 181 ? -14.862 -12.405 7.582 1.00 97.12 181 SER A C 1
ATOM 1438 O O . SER A 1 181 ? -14.076 -13.187 7.039 1.00 97.12 181 SER A O 1
ATOM 1440 N N . PHE A 1 182 ? -15.206 -11.230 7.039 1.00 97.94 182 PHE A N 1
ATOM 1441 C CA . PHE A 1 182 ? -14.700 -10.738 5.761 1.00 97.94 182 PHE A CA 1
ATOM 1442 C C . PHE A 1 182 ? -13.183 -10.544 5.805 1.00 97.94 182 PHE A C 1
ATOM 1444 O O . PHE A 1 182 ? -12.462 -11.173 5.030 1.00 97.94 182 PHE A O 1
ATOM 1451 N N . TYR A 1 183 ? -12.687 -9.724 6.739 1.00 98.38 183 TYR A N 1
ATOM 1452 C CA . TYR A 1 183 ? -11.258 -9.426 6.830 1.00 98.38 183 TYR A CA 1
ATOM 1453 C C . TYR A 1 183 ? -10.435 -10.675 7.140 1.00 98.38 183 TYR A C 1
ATOM 1455 O O . TYR A 1 183 ? -9.375 -10.866 6.547 1.00 98.38 183 TYR A O 1
ATOM 1463 N N . SER A 1 184 ? -10.928 -11.551 8.021 1.00 98.25 184 SER A N 1
ATOM 1464 C CA . SER A 1 184 ? -10.228 -12.791 8.365 1.00 98.25 184 SER A CA 1
ATOM 1465 C C . SER A 1 184 ? -10.115 -13.725 7.155 1.00 98.25 184 SER A C 1
ATOM 1467 O O . SER A 1 184 ? -9.021 -14.174 6.809 1.00 98.25 184 SER A O 1
ATOM 1469 N N . SER A 1 185 ? -11.223 -13.930 6.432 1.00 98.19 185 SER A N 1
ATOM 1470 C CA . SER A 1 185 ? -11.247 -14.757 5.220 1.00 98.19 185 SER A CA 1
ATOM 1471 C C . SER A 1 185 ? -10.370 -14.182 4.108 1.00 98.19 185 SER A C 1
ATOM 1473 O O . SER A 1 185 ? -9.654 -14.926 3.439 1.00 98.19 185 SER A O 1
ATOM 1475 N N . LEU A 1 186 ? -10.402 -12.861 3.912 1.00 98.62 186 LEU A N 1
ATOM 1476 C CA . LEU A 1 186 ? -9.579 -12.181 2.916 1.00 98.62 186 LEU A CA 1
ATOM 1477 C C . LEU A 1 186 ? -8.086 -12.308 3.244 1.00 98.62 186 LEU A C 1
ATOM 1479 O O . LEU A 1 186 ? -7.293 -12.629 2.361 1.00 98.62 186 LEU A O 1
ATOM 1483 N N . ALA A 1 187 ? -7.707 -12.118 4.511 1.00 98.69 187 ALA A N 1
ATOM 1484 C CA . ALA A 1 187 ? -6.321 -12.221 4.960 1.00 98.69 187 ALA A CA 1
ATOM 1485 C C . ALA A 1 187 ? -5.764 -13.631 4.734 1.00 98.69 187 ALA A C 1
ATOM 1487 O O . ALA A 1 187 ? -4.645 -13.773 4.243 1.00 98.69 187 ALA A O 1
ATOM 1488 N N . LEU A 1 188 ? -6.561 -14.664 5.028 1.00 98.38 188 LEU A N 1
ATOM 1489 C CA . LEU A 1 188 ? -6.202 -16.055 4.756 1.00 98.38 188 LEU A CA 1
ATOM 1490 C C . LEU A 1 188 ? -6.026 -16.313 3.255 1.00 98.38 188 LEU A C 1
ATOM 1492 O O . LEU A 1 188 ? -4.999 -16.848 2.856 1.00 98.38 188 LEU A O 1
ATOM 1496 N N . ARG A 1 189 ? -6.963 -15.878 2.400 1.00 98.25 189 ARG A N 1
ATOM 1497 C CA . ARG A 1 189 ? -6.855 -16.081 0.940 1.00 98.25 189 ARG A CA 1
ATOM 1498 C C . ARG A 1 189 ? -5.627 -15.401 0.341 1.00 98.25 189 ARG A C 1
ATOM 1500 O O . ARG A 1 189 ? -4.911 -16.014 -0.446 1.00 98.25 189 ARG A O 1
ATOM 1507 N N . VAL A 1 190 ? -5.369 -14.150 0.722 1.00 98.62 190 VAL A N 1
ATOM 1508 C CA . VAL A 1 190 ? -4.175 -13.417 0.280 1.00 98.62 190 VAL A CA 1
ATOM 1509 C C . VAL A 1 190 ? -2.912 -14.120 0.775 1.00 98.62 190 VAL A C 1
ATOM 1511 O O . VAL A 1 190 ? -1.978 -14.316 0.003 1.00 98.62 190 VAL A O 1
ATOM 1514 N N . CYS A 1 191 ? -2.887 -14.548 2.038 1.00 98.25 191 CYS A N 1
ATOM 1515 C CA . CYS A 1 191 ? -1.767 -15.295 2.600 1.00 98.25 191 CYS A CA 1
ATOM 1516 C C . CYS A 1 191 ? -1.464 -16.568 1.793 1.00 98.25 191 CYS A C 1
ATOM 1518 O O . CYS A 1 191 ? -0.322 -16.754 1.371 1.00 98.25 191 CYS A O 1
ATOM 1520 N N . GLU A 1 192 ? -2.478 -17.386 1.502 1.00 98.00 192 GLU A N 1
ATOM 1521 C CA . GLU A 1 192 ? -2.330 -18.612 0.709 1.00 98.00 192 GLU A CA 1
ATOM 1522 C C . GLU A 1 192 ? -1.830 -18.333 -0.714 1.00 98.00 192 GLU A C 1
ATOM 1524 O O . GLU A 1 192 ? -0.882 -18.976 -1.166 1.00 98.00 192 GLU A O 1
ATOM 1529 N N . HIS A 1 193 ? -2.378 -17.321 -1.397 1.00 97.81 193 HIS A N 1
ATOM 1530 C CA . HIS A 1 193 ? -1.927 -16.945 -2.742 1.00 97.81 193 HIS A CA 1
ATOM 1531 C C . HIS A 1 193 ? -0.443 -16.565 -2.796 1.00 97.81 193 HIS A C 1
ATOM 1533 O O . HIS A 1 193 ? 0.237 -16.899 -3.761 1.00 97.81 193 HIS A O 1
ATOM 1539 N N . PHE A 1 194 ? 0.070 -15.903 -1.755 1.00 97.81 194 PHE A N 1
ATOM 1540 C CA . PHE A 1 194 ? 1.465 -15.466 -1.676 1.00 97.81 194 PHE A CA 1
ATOM 1541 C C . PHE A 1 194 ? 2.391 -16.471 -0.973 1.00 97.81 194 PHE A C 1
ATOM 1543 O O . PHE A 1 194 ? 3.473 -16.086 -0.509 1.00 97.81 194 PHE A O 1
ATOM 1550 N N . GLY A 1 195 ? 2.013 -17.750 -0.915 1.00 96.00 195 GLY A N 1
ATOM 1551 C CA . GLY A 1 195 ? 2.867 -18.840 -0.436 1.00 96.00 195 GLY A CA 1
ATOM 1552 C C . GLY A 1 195 ? 2.586 -19.312 0.991 1.00 96.00 195 GLY A C 1
ATOM 1553 O O . GLY A 1 195 ? 3.442 -19.975 1.574 1.00 96.00 195 GLY A O 1
ATOM 1554 N N . GLY A 1 196 ? 1.423 -18.972 1.546 1.00 96.81 196 GLY A N 1
ATOM 1555 C CA . GLY A 1 196 ? 0.951 -19.443 2.848 1.00 96.81 196 GLY A CA 1
ATOM 1556 C C . GLY A 1 196 ? 1.577 -18.717 4.036 1.00 96.81 196 GLY A C 1
ATOM 1557 O O . GLY A 1 196 ? 2.391 -17.796 3.885 1.00 96.81 196 GLY A O 1
ATOM 1558 N N . LYS A 1 197 ? 1.158 -19.109 5.243 1.00 96.06 197 LYS A N 1
ATOM 1559 C CA . LYS A 1 197 ? 1.681 -18.547 6.498 1.00 96.06 197 LYS A CA 1
ATOM 1560 C C . LYS A 1 197 ? 3.141 -18.941 6.726 1.00 96.06 197 LYS A C 1
ATOM 1562 O O . LYS A 1 197 ? 3.573 -20.016 6.313 1.00 96.06 197 LYS A O 1
ATOM 1567 N N . GLN A 1 198 ? 3.893 -18.096 7.426 1.00 93.94 198 GLN A N 1
ATOM 1568 C CA . GLN A 1 198 ? 5.294 -18.355 7.763 1.00 93.94 198 GLN A CA 1
ATOM 1569 C C . GLN A 1 198 ? 5.507 -18.287 9.274 1.00 93.94 198 GLN A C 1
ATOM 1571 O O . GLN A 1 198 ? 5.144 -17.310 9.924 1.00 93.94 198 GLN A O 1
ATOM 1576 N N . GLU A 1 199 ? 6.135 -19.312 9.839 1.00 90.38 199 GLU A N 1
ATOM 1577 C CA . GLU A 1 199 ? 6.452 -19.351 11.267 1.00 90.38 199 GLU A CA 1
ATOM 1578 C C . GLU A 1 199 ? 7.596 -18.381 11.599 1.00 90.38 199 GLU A C 1
ATOM 1580 O O . GLU A 1 199 ? 8.563 -18.272 10.845 1.00 90.38 199 GLU A O 1
ATOM 1585 N N . HIS A 1 200 ? 7.525 -17.700 12.750 1.00 87.50 200 HIS A N 1
ATOM 1586 C CA . HIS A 1 200 ? 8.547 -16.726 13.171 1.00 87.50 200 HIS A CA 1
ATOM 1587 C C . HIS A 1 200 ? 9.970 -17.304 13.174 1.00 87.50 200 HIS A C 1
ATOM 1589 O O . HIS A 1 200 ? 10.909 -16.623 12.772 1.00 87.50 200 HIS A O 1
ATOM 1595 N N . ALA A 1 201 ? 10.132 -18.557 13.609 1.00 87.19 201 ALA A N 1
ATOM 1596 C CA . ALA A 1 201 ? 11.438 -19.205 13.740 1.00 87.19 201 ALA A CA 1
ATOM 1597 C C . ALA A 1 201 ? 12.125 -19.494 12.393 1.00 87.19 201 ALA A C 1
ATOM 1599 O O . ALA A 1 201 ? 13.341 -19.659 12.350 1.00 87.19 201 ALA A O 1
ATOM 1600 N N . THR A 1 202 ? 11.357 -19.569 11.305 1.00 87.81 202 THR A N 1
ATOM 1601 C CA . THR A 1 202 ? 11.845 -19.927 9.964 1.00 87.81 202 THR A CA 1
ATOM 1602 C C . THR A 1 202 ? 11.550 -18.840 8.935 1.00 87.81 202 THR A C 1
ATOM 1604 O O . THR A 1 202 ? 11.636 -19.090 7.733 1.00 87.81 202 THR A O 1
ATOM 1607 N N . TYR A 1 203 ? 11.129 -17.656 9.382 1.00 89.94 203 TYR A N 1
ATOM 1608 C CA . TYR A 1 203 ? 10.766 -16.566 8.493 1.00 89.94 203 TYR A CA 1
ATOM 1609 C C . TYR A 1 203 ? 12.017 -15.975 7.846 1.00 89.94 203 TYR A C 1
ATOM 1611 O O . TYR A 1 203 ? 12.862 -15.379 8.511 1.00 89.94 203 TYR A O 1
ATOM 1619 N N . ASP A 1 204 ? 12.102 -16.130 6.529 1.00 90.12 204 ASP A N 1
ATOM 1620 C CA . ASP A 1 204 ? 13.091 -15.472 5.689 1.00 90.12 204 ASP A CA 1
ATOM 1621 C C . ASP A 1 204 ? 12.409 -14.362 4.882 1.00 90.12 204 ASP A C 1
ATOM 1623 O O . ASP A 1 204 ? 11.565 -14.625 4.017 1.00 90.12 204 ASP A O 1
ATOM 1627 N N . GLN A 1 205 ? 12.807 -13.115 5.145 1.00 88.50 205 GLN A N 1
ATOM 1628 C CA . GLN A 1 205 ? 12.292 -11.932 4.450 1.00 88.50 205 GLN A CA 1
ATOM 1629 C C . GLN A 1 205 ? 12.540 -11.985 2.937 1.00 88.50 205 GLN A C 1
ATOM 1631 O O . GLN A 1 205 ? 11.786 -11.397 2.161 1.00 88.50 205 GLN A O 1
ATOM 1636 N N . ASN A 1 206 ? 13.565 -12.720 2.507 1.00 91.75 206 ASN A N 1
ATOM 1637 C CA . ASN A 1 206 ? 14.002 -12.811 1.121 1.00 91.75 206 ASN A CA 1
ATOM 1638 C C . ASN A 1 206 ? 13.426 -14.024 0.377 1.00 91.75 206 ASN A C 1
ATOM 1640 O O . ASN A 1 206 ? 13.671 -14.172 -0.820 1.00 91.75 206 ASN A O 1
ATOM 1644 N N . ALA A 1 207 ? 12.589 -14.846 1.021 1.00 91.75 207 ALA A N 1
ATOM 1645 C CA . ALA A 1 207 ? 12.017 -16.058 0.419 1.00 91.75 207 ALA A CA 1
ATOM 1646 C C . ALA A 1 207 ? 11.177 -15.803 -0.853 1.00 91.75 207 ALA A C 1
ATOM 1648 O O . ALA A 1 207 ? 10.928 -16.721 -1.637 1.00 91.75 207 ALA A O 1
ATOM 1649 N N . HIS A 1 208 ? 10.732 -14.561 -1.062 1.00 93.12 208 HIS A N 1
ATOM 1650 C CA . HIS A 1 208 ? 9.988 -14.120 -2.243 1.00 93.12 208 HIS A CA 1
ATOM 1651 C C . HIS A 1 208 ? 10.886 -13.795 -3.453 1.00 93.12 208 HIS A C 1
ATOM 1653 O O . HIS A 1 208 ? 10.415 -13.872 -4.588 1.00 93.12 208 HIS A O 1
ATOM 1659 N N . LEU A 1 209 ? 12.173 -13.480 -3.244 1.00 93.56 209 LEU A N 1
ATOM 1660 C CA . LEU A 1 209 ? 13.079 -13.009 -4.301 1.00 93.56 209 LEU A CA 1
ATOM 1661 C C . LEU A 1 209 ? 13.193 -13.965 -5.500 1.00 93.56 209 LEU A C 1
ATOM 1663 O O . LEU A 1 209 ? 13.189 -13.472 -6.628 1.00 93.56 209 LEU A O 1
ATOM 1667 N N . PRO A 1 210 ? 13.243 -15.305 -5.337 1.00 93.81 210 PRO A N 1
ATOM 1668 C CA . PRO A 1 210 ? 13.273 -16.205 -6.489 1.00 93.81 210 PRO A CA 1
ATOM 1669 C C . PRO A 1 210 ? 12.033 -16.083 -7.384 1.00 93.81 210 PRO A C 1
ATOM 1671 O O . PRO A 1 210 ? 12.164 -16.086 -8.606 1.00 93.81 210 PRO A O 1
ATOM 1674 N N . ALA A 1 211 ? 10.840 -15.935 -6.794 1.00 94.06 211 ALA A N 1
ATOM 1675 C CA . ALA A 1 211 ? 9.595 -15.776 -7.547 1.00 94.06 211 ALA A CA 1
ATOM 1676 C C . ALA A 1 211 ? 9.540 -14.417 -8.258 1.00 94.06 211 ALA A C 1
ATOM 1678 O O . ALA A 1 211 ? 9.186 -14.348 -9.434 1.00 94.06 211 ALA A O 1
ATOM 1679 N N . VAL A 1 212 ? 9.980 -13.358 -7.575 1.00 92.75 212 VAL A N 1
ATOM 1680 C CA . VAL A 1 212 ? 10.126 -12.013 -8.148 1.00 92.75 212 VAL A CA 1
ATOM 1681 C C . VAL A 1 212 ? 11.083 -12.014 -9.336 1.00 92.75 212 VAL A C 1
ATOM 1683 O O . VAL A 1 212 ? 10.733 -11.542 -10.413 1.00 92.75 212 VAL A O 1
ATOM 1686 N N . ASN A 1 213 ? 12.276 -12.586 -9.183 1.00 92.19 213 ASN A N 1
ATOM 1687 C CA . ASN A 1 213 ? 13.277 -12.618 -10.249 1.00 92.19 213 ASN A CA 1
ATOM 1688 C C . ASN A 1 213 ? 12.825 -13.470 -11.439 1.00 92.19 213 ASN A C 1
ATOM 1690 O O . ASN A 1 213 ? 13.061 -13.094 -12.587 1.00 92.19 213 ASN A O 1
ATOM 1694 N N . HIS A 1 214 ? 12.131 -14.580 -11.179 1.00 92.62 214 HIS A N 1
ATOM 1695 C CA . HIS A 1 214 ? 11.520 -15.380 -12.234 1.00 92.62 214 HIS A CA 1
ATOM 1696 C C . HIS A 1 214 ? 10.502 -14.563 -13.039 1.00 92.62 214 HIS A C 1
ATOM 1698 O O . HIS A 1 214 ? 10.585 -14.522 -14.267 1.00 92.62 214 HIS A O 1
ATOM 1704 N N . LEU A 1 215 ? 9.595 -13.858 -12.358 1.00 92.94 215 LEU A N 1
ATOM 1705 C CA . LEU A 1 215 ? 8.576 -13.039 -13.008 1.00 92.94 215 LEU A CA 1
ATOM 1706 C C . LEU A 1 215 ? 9.187 -11.851 -13.768 1.00 92.94 215 LEU A C 1
ATOM 1708 O O . LEU A 1 215 ? 8.811 -11.599 -14.912 1.00 92.94 215 LEU A O 1
ATOM 1712 N N . ARG A 1 216 ? 10.183 -11.167 -13.190 1.00 91.38 216 ARG A N 1
ATOM 1713 C CA . ARG A 1 216 ? 10.949 -10.106 -13.872 1.00 91.38 216 ARG A CA 1
ATOM 1714 C C . ARG A 1 216 ? 11.564 -10.595 -15.176 1.00 91.38 216 ARG A C 1
ATOM 1716 O O . ARG A 1 216 ? 11.483 -9.904 -16.190 1.00 91.38 216 ARG A O 1
ATOM 1723 N N . HIS A 1 217 ? 12.164 -11.787 -15.156 1.00 90.94 217 HIS A N 1
ATOM 1724 C CA . HIS A 1 217 ? 12.748 -12.399 -16.345 1.00 90.94 217 HIS A CA 1
ATOM 1725 C C . HIS A 1 217 ? 11.670 -12.737 -17.383 1.00 90.94 217 HIS A C 1
ATOM 1727 O O . HIS A 1 217 ? 11.826 -12.406 -18.556 1.00 90.94 217 HIS A O 1
ATOM 1733 N N . GLN A 1 218 ? 10.557 -13.347 -16.963 1.00 92.88 218 GLN A N 1
ATOM 1734 C CA . GLN A 1 218 ? 9.437 -13.674 -17.855 1.00 92.88 218 GLN A CA 1
ATOM 1735 C C . GLN A 1 218 ? 8.838 -12.434 -18.528 1.00 92.88 218 GLN A C 1
ATOM 1737 O O . GLN A 1 218 ? 8.558 -12.461 -19.723 1.00 92.88 218 GLN A O 1
ATOM 1742 N N . LEU A 1 219 ? 8.665 -11.345 -17.778 1.00 91.75 219 LEU A N 1
ATOM 1743 C CA . LEU A 1 219 ? 8.092 -10.095 -18.282 1.00 91.75 219 LEU A CA 1
ATOM 1744 C C . LEU A 1 219 ? 9.116 -9.196 -18.983 1.00 91.75 219 LEU A C 1
ATOM 1746 O O . LEU A 1 219 ? 8.727 -8.208 -19.602 1.00 91.75 219 LEU A O 1
ATOM 1750 N N . SER A 1 220 ? 10.414 -9.493 -18.858 1.00 91.06 220 SER A N 1
ATOM 1751 C CA . SER A 1 220 ? 11.500 -8.580 -19.240 1.00 91.06 220 SER A CA 1
ATOM 1752 C C . SER A 1 220 ? 11.294 -7.163 -18.680 1.00 91.06 220 SER A C 1
ATOM 1754 O O . SER A 1 220 ? 11.560 -6.167 -19.350 1.00 91.06 220 SER A O 1
ATOM 1756 N N . SER A 1 221 ? 10.790 -7.064 -17.445 1.00 90.25 221 SER A N 1
ATOM 1757 C CA . SER A 1 221 ? 10.412 -5.794 -16.818 1.00 90.25 221 SER A CA 1
ATOM 1758 C C . SER A 1 221 ? 10.596 -5.817 -15.304 1.00 90.25 221 SER A C 1
ATOM 1760 O O . SER A 1 221 ? 10.407 -6.845 -14.660 1.00 90.25 221 SER A O 1
ATOM 1762 N N . ASN A 1 222 ? 10.910 -4.653 -14.732 1.00 90.06 222 ASN A N 1
ATOM 1763 C CA . ASN A 1 222 ? 10.879 -4.415 -13.286 1.00 90.06 222 ASN A CA 1
ATOM 1764 C C . ASN A 1 222 ? 9.488 -4.033 -12.763 1.00 90.06 222 ASN A C 1
ATOM 1766 O O . ASN A 1 222 ? 9.298 -3.922 -11.551 1.00 90.06 222 ASN A O 1
ATOM 1770 N N . VAL A 1 223 ? 8.532 -3.822 -13.670 1.00 92.94 223 VAL A N 1
ATOM 1771 C CA . VAL A 1 223 ? 7.143 -3.490 -13.365 1.00 92.94 223 VAL A CA 1
ATOM 1772 C C . VAL A 1 223 ? 6.304 -4.752 -13.485 1.00 92.94 223 VAL A C 1
ATOM 1774 O O . VAL A 1 223 ? 6.141 -5.300 -14.573 1.00 92.94 223 VAL A O 1
ATOM 1777 N N . MET A 1 224 ? 5.767 -5.206 -12.360 1.00 93.88 224 MET A N 1
ATOM 1778 C CA . MET A 1 224 ? 5.049 -6.469 -12.254 1.00 93.88 224 MET A CA 1
ATOM 1779 C C . MET A 1 224 ? 3.613 -6.235 -11.766 1.00 93.88 224 MET A C 1
ATOM 1781 O O . MET A 1 224 ? 3.391 -5.421 -10.862 1.00 93.88 224 MET A O 1
ATOM 1785 N N . PRO A 1 225 ? 2.613 -6.925 -12.332 1.00 95.88 225 PRO A N 1
ATOM 1786 C CA . PRO A 1 225 ? 1.257 -6.917 -11.793 1.00 95.88 225 PRO A CA 1
ATOM 1787 C C . PRO A 1 225 ? 1.191 -7.685 -10.467 1.00 95.88 225 PRO A C 1
ATOM 1789 O O . PRO A 1 225 ? 1.651 -8.823 -10.382 1.00 95.88 225 PRO A O 1
ATOM 1792 N N . LEU A 1 226 ? 0.594 -7.089 -9.438 1.00 96.56 226 LEU A N 1
ATOM 1793 C CA . LEU A 1 226 ? 0.571 -7.618 -8.072 1.00 96.56 226 LEU A CA 1
ATOM 1794 C C . LEU A 1 226 ? 0.090 -9.073 -7.979 1.00 96.56 226 LEU A C 1
ATOM 1796 O O . LEU A 1 226 ? 0.772 -9.908 -7.392 1.00 96.56 226 LEU A O 1
ATOM 1800 N N . MET A 1 227 ? -1.044 -9.389 -8.607 1.00 95.12 227 MET A N 1
ATOM 1801 C CA . MET A 1 227 ? -1.690 -10.708 -8.506 1.00 95.12 227 MET A CA 1
ATOM 1802 C C . MET A 1 227 ? -1.061 -11.785 -9.407 1.00 95.12 227 MET A C 1
ATOM 1804 O O . MET A 1 227 ? -1.623 -12.866 -9.560 1.00 95.12 227 MET A O 1
ATOM 1808 N N . THR A 1 228 ? 0.077 -11.495 -10.050 1.00 95.25 228 THR A N 1
ATOM 1809 C CA . THR A 1 228 ? 0.832 -12.491 -10.841 1.00 95.25 228 THR A CA 1
ATOM 1810 C C . THR A 1 228 ? 1.936 -13.178 -10.036 1.00 95.25 228 THR A C 1
ATOM 1812 O O . THR A 1 228 ? 2.454 -14.212 -10.456 1.00 95.25 228 THR A O 1
ATOM 1815 N N . LEU A 1 229 ? 2.276 -12.644 -8.859 1.00 94.38 229 LEU A N 1
ATOM 1816 C CA . LEU A 1 229 ? 3.231 -13.241 -7.931 1.00 94.38 229 LEU A CA 1
ATOM 1817 C C . LEU A 1 229 ? 2.543 -14.298 -7.060 1.00 94.38 229 LEU A C 1
ATOM 1819 O O . LEU A 1 229 ? 1.632 -13.991 -6.307 1.00 94.38 229 LEU A O 1
ATOM 1823 N N . ASN A 1 230 ? 3.046 -15.531 -7.086 1.00 92.25 230 ASN A N 1
ATOM 1824 C CA . ASN A 1 230 ? 2.553 -16.636 -6.246 1.00 92.25 230 ASN A CA 1
ATOM 1825 C C . ASN A 1 230 ? 3.328 -16.807 -4.922 1.00 92.25 230 ASN A C 1
ATOM 1827 O O . ASN A 1 230 ? 3.046 -17.697 -4.120 1.00 92.25 230 ASN A O 1
ATOM 1831 N N . ARG A 1 231 ? 4.353 -15.979 -4.701 1.00 95.75 231 ARG A N 1
ATOM 1832 C CA . ARG A 1 231 ? 5.104 -15.865 -3.448 1.00 95.75 231 ARG A CA 1
ATOM 1833 C C . ARG A 1 231 ? 5.475 -14.411 -3.230 1.00 95.75 231 ARG A C 1
ATOM 1835 O O . ARG A 1 231 ? 6.063 -13.794 -4.112 1.00 95.75 231 ARG A O 1
ATOM 1842 N N . GLY A 1 232 ? 5.143 -13.869 -2.062 1.00 96.06 232 GLY A N 1
ATOM 1843 C CA . GLY A 1 232 ? 5.290 -12.440 -1.788 1.00 96.06 232 GLY A CA 1
ATOM 1844 C C . GLY A 1 232 ? 5.671 -12.134 -0.345 1.00 96.06 232 GLY A C 1
ATOM 1845 O O . GLY A 1 232 ? 5.290 -12.851 0.580 1.00 96.06 232 GLY A O 1
ATOM 1846 N N . SER A 1 233 ? 6.416 -11.042 -0.174 1.00 96.31 233 SER A N 1
ATOM 1847 C CA . SER A 1 233 ? 6.762 -10.453 1.125 1.00 96.31 233 SER A CA 1
ATOM 1848 C C . SER A 1 233 ? 5.577 -9.737 1.792 1.00 96.31 233 SER A C 1
ATOM 1850 O O . SER A 1 233 ? 4.480 -9.642 1.236 1.00 96.31 233 SER A O 1
ATOM 1852 N N . THR A 1 234 ? 5.818 -9.163 2.973 1.00 97.62 234 THR A N 1
ATOM 1853 C CA . THR A 1 234 ? 4.854 -8.340 3.727 1.00 97.62 234 THR A CA 1
ATOM 1854 C C . THR A 1 234 ? 4.261 -7.217 2.882 1.00 97.62 234 THR A C 1
ATOM 1856 O O . THR A 1 234 ? 3.066 -6.955 2.949 1.00 97.62 234 THR A O 1
ATOM 1859 N N . ARG A 1 235 ? 5.095 -6.578 2.050 1.00 97.38 235 ARG A N 1
ATOM 1860 C CA . ARG A 1 235 ? 4.711 -5.505 1.125 1.00 97.38 235 ARG A CA 1
ATOM 1861 C C . ARG A 1 235 ? 3.647 -5.985 0.144 1.00 97.38 235 ARG A C 1
ATOM 1863 O O . ARG A 1 235 ? 2.580 -5.390 0.075 1.00 97.38 235 ARG A O 1
ATOM 1870 N N . HIS A 1 236 ? 3.919 -7.084 -0.557 1.00 98.19 236 HIS A N 1
ATOM 1871 C CA . HIS A 1 236 ? 3.012 -7.671 -1.545 1.00 98.19 236 HIS A CA 1
ATOM 1872 C C . HIS A 1 236 ? 1.665 -8.042 -0.927 1.00 98.19 236 HIS A C 1
ATOM 1874 O O . HIS A 1 236 ? 0.613 -7.654 -1.429 1.00 98.19 236 HIS A O 1
ATOM 1880 N N . ARG A 1 237 ? 1.707 -8.745 0.208 1.00 98.56 237 ARG A N 1
ATOM 1881 C CA . ARG A 1 237 ? 0.510 -9.227 0.902 1.00 98.56 237 ARG A CA 1
ATOM 1882 C C . ARG A 1 237 ? -0.345 -8.076 1.427 1.00 98.56 237 ARG A C 1
ATOM 1884 O O . ARG A 1 237 ? -1.544 -8.047 1.163 1.00 98.56 237 ARG A O 1
ATOM 1891 N N . ALA A 1 238 ? 0.262 -7.108 2.116 1.00 98.69 238 ALA A N 1
ATOM 1892 C CA . ALA A 1 238 ? -0.469 -5.966 2.662 1.00 98.69 238 ALA A CA 1
ATOM 1893 C C . ALA A 1 238 ? -1.054 -5.073 1.556 1.00 98.69 238 ALA A C 1
ATOM 1895 O O . ALA A 1 238 ? -2.179 -4.580 1.680 1.00 98.69 238 ALA A O 1
ATOM 1896 N N . MET A 1 239 ? -0.311 -4.900 0.455 1.00 98.56 239 MET A N 1
ATOM 1897 C CA . MET A 1 239 ? -0.776 -4.181 -0.730 1.00 98.56 239 MET A CA 1
ATOM 1898 C C . MET A 1 239 ? -1.986 -4.882 -1.358 1.00 98.56 239 MET A C 1
ATOM 1900 O O . MET A 1 239 ? -3.002 -4.235 -1.583 1.00 98.56 239 MET A O 1
ATOM 1904 N N . ALA A 1 240 ? -1.926 -6.201 -1.569 1.00 98.69 240 ALA A N 1
ATOM 1905 C CA . ALA A 1 240 ? -3.033 -6.960 -2.155 1.00 98.69 240 ALA A CA 1
ATOM 1906 C C . ALA A 1 240 ? -4.283 -6.913 -1.278 1.00 98.69 240 ALA A C 1
ATOM 1908 O O . ALA A 1 240 ? -5.382 -6.701 -1.782 1.00 98.69 240 ALA A O 1
ATOM 1909 N N . PHE A 1 241 ? -4.115 -7.039 0.038 1.00 98.81 241 PHE A N 1
ATOM 1910 C CA . PHE A 1 241 ? -5.216 -6.936 0.987 1.00 98.81 241 PHE A CA 1
ATOM 1911 C C . PHE A 1 241 ? -5.915 -5.570 0.919 1.00 98.81 241 PHE A C 1
ATOM 1913 O O . PHE A 1 241 ? -7.141 -5.517 0.824 1.00 98.81 241 PHE A O 1
ATOM 1920 N N . LYS A 1 242 ? -5.146 -4.471 0.889 1.00 98.69 242 LYS A N 1
ATOM 1921 C CA . LYS A 1 242 ? -5.685 -3.111 0.720 1.00 98.69 242 LYS A CA 1
ATOM 1922 C C . LYS A 1 242 ? -6.390 -2.948 -0.627 1.00 98.69 242 LYS A C 1
ATOM 1924 O O . LYS A 1 242 ? -7.531 -2.504 -0.651 1.00 98.69 242 LYS A O 1
ATOM 1929 N N . CYS A 1 243 ? -5.757 -3.356 -1.726 1.00 98.50 243 CYS A N 1
ATOM 1930 C CA . CYS A 1 243 ? -6.333 -3.236 -3.065 1.00 98.50 243 CYS A CA 1
ATOM 1931 C C . CYS A 1 243 ? -7.619 -4.056 -3.245 1.00 98.50 243 CYS A C 1
ATOM 1933 O O . CYS A 1 243 ? -8.553 -3.594 -3.897 1.00 98.50 243 CYS A O 1
ATOM 1935 N N . LEU A 1 244 ? -7.709 -5.244 -2.639 1.00 98.44 244 LEU A N 1
ATOM 1936 C CA . LEU A 1 244 ? -8.937 -6.043 -2.645 1.00 98.44 244 LEU A CA 1
ATOM 1937 C C . LEU A 1 244 ? -10.047 -5.369 -1.832 1.00 98.44 244 LEU A C 1
ATOM 1939 O O . LEU A 1 244 ? -11.173 -5.315 -2.316 1.00 98.44 244 LEU A O 1
ATOM 1943 N N . CYS A 1 245 ? -9.736 -4.808 -0.655 1.00 98.00 245 CYS A N 1
ATOM 1944 C CA . CYS A 1 245 ? -10.700 -4.008 0.110 1.00 98.00 245 CYS A CA 1
ATOM 1945 C C . CYS A 1 245 ? -11.199 -2.805 -0.705 1.00 98.00 245 CYS A C 1
ATOM 1947 O O . CYS A 1 245 ? -12.399 -2.601 -0.815 1.00 98.00 245 CYS A O 1
ATOM 1949 N N . ASP A 1 246 ? -10.294 -2.065 -1.340 1.00 97.44 246 ASP A N 1
ATOM 1950 C CA . ASP A 1 246 ? -10.618 -0.860 -2.115 1.00 97.44 246 ASP A CA 1
ATOM 1951 C C . ASP A 1 246 ? -11.426 -1.134 -3.389 1.00 97.44 246 ASP A C 1
ATOM 1953 O O . ASP A 1 246 ? -12.092 -0.243 -3.915 1.00 97.44 246 ASP A O 1
ATOM 1957 N N . THR A 1 247 ? -11.362 -2.361 -3.911 1.00 97.06 247 THR A N 1
ATOM 1958 C CA . THR A 1 247 ? -12.130 -2.768 -5.097 1.00 97.06 247 THR A CA 1
ATOM 1959 C C . THR A 1 247 ? -13.590 -3.082 -4.750 1.00 97.06 247 THR A C 1
ATOM 1961 O O . THR A 1 247 ? -14.455 -3.037 -5.630 1.00 97.06 247 THR A O 1
ATOM 1964 N N . VAL A 1 248 ? -13.882 -3.384 -3.481 1.00 95.44 248 VAL A N 1
ATOM 1965 C CA . VAL A 1 248 ? -15.251 -3.515 -2.967 1.00 95.44 248 VAL A CA 1
ATOM 1966 C C . VAL A 1 248 ? -15.876 -2.119 -2.933 1.00 95.44 248 VAL A C 1
ATOM 1968 O O . VAL A 1 248 ? -15.343 -1.200 -2.322 1.00 95.44 248 VAL A O 1
ATOM 1971 N N . THR A 1 249 ? -17.008 -1.949 -3.614 1.00 87.38 249 THR A N 1
ATOM 1972 C CA . THR A 1 249 ? -17.644 -0.629 -3.841 1.00 87.38 249 THR A CA 1
ATOM 1973 C C . THR A 1 249 ? -19.024 -0.502 -3.201 1.00 87.38 249 THR A C 1
ATOM 1975 O O . THR A 1 249 ? -19.714 0.498 -3.385 1.00 87.38 249 THR A O 1
ATOM 1978 N N . GLU A 1 250 ? -19.451 -1.545 -2.498 1.00 86.62 250 GLU A N 1
ATOM 1979 C CA . GLU A 1 250 ? -20.705 -1.605 -1.768 1.00 86.62 250 GLU A CA 1
ATOM 1980 C C . GLU A 1 250 ? -20.757 -0.548 -0.652 1.00 86.62 250 GLU A C 1
ATOM 1982 O O . GLU A 1 250 ? -19.734 -0.142 -0.096 1.00 86.62 250 GLU A O 1
ATOM 1987 N N . GLU A 1 251 ? -21.967 -0.088 -0.324 1.00 82.50 251 GLU A N 1
ATOM 1988 C CA . GLU A 1 251 ? -22.185 0.904 0.732 1.00 82.50 251 GLU A CA 1
ATOM 1989 C C . GLU A 1 251 ? -21.671 0.386 2.085 1.00 82.50 251 GLU A C 1
ATOM 1991 O O . GLU A 1 251 ? -21.881 -0.777 2.436 1.00 82.50 251 GLU A O 1
ATOM 1996 N N . ASN A 1 252 ? -20.995 1.254 2.848 1.00 85.06 252 ASN A N 1
ATOM 1997 C CA . ASN A 1 252 ? -20.285 0.881 4.078 1.00 85.06 252 ASN A CA 1
ATOM 1998 C C . ASN A 1 252 ? -19.284 -0.266 3.861 1.00 85.06 252 ASN A C 1
ATOM 2000 O O . ASN A 1 252 ? -19.193 -1.174 4.686 1.00 85.06 252 ASN A O 1
ATOM 2004 N N . GLY A 1 253 ? -18.579 -0.243 2.726 1.00 91.50 253 GLY A N 1
ATOM 2005 C CA . GLY A 1 253 ? -17.524 -1.191 2.391 1.00 91.50 253 GLY A CA 1
ATOM 2006 C C . GLY A 1 253 ? -16.363 -1.217 3.399 1.00 91.50 253 GLY A C 1
ATOM 2007 O O . GLY A 1 253 ? -16.314 -0.428 4.348 1.00 91.50 253 GLY A O 1
ATOM 2008 N N . PRO A 1 254 ? -15.408 -2.136 3.204 1.00 96.56 254 PRO A N 1
ATOM 2009 C CA . PRO A 1 254 ? -14.322 -2.363 4.144 1.00 96.56 254 PRO A CA 1
ATOM 2010 C C . PRO A 1 254 ? -13.397 -1.144 4.273 1.00 96.56 254 PRO A C 1
ATOM 2012 O O . PRO A 1 254 ? -12.714 -0.742 3.335 1.00 96.56 254 PRO A O 1
ATOM 2015 N N . GLU A 1 255 ? -13.300 -0.599 5.482 1.00 97.19 255 GLU A N 1
ATOM 2016 C CA . GLU A 1 255 ? -12.280 0.377 5.855 1.00 97.19 255 GLU A CA 1
ATOM 2017 C C . GLU A 1 255 ? -10.930 -0.304 6.127 1.00 97.19 255 GLU A C 1
ATOM 2019 O O . GLU A 1 255 ? -10.666 -0.808 7.223 1.00 97.19 255 GLU A O 1
ATOM 2024 N N . CYS A 1 256 ? -10.038 -0.257 5.136 1.00 98.25 256 CYS A N 1
ATOM 2025 C CA . CYS A 1 256 ? -8.675 -0.770 5.236 1.00 98.25 256 CYS A CA 1
ATOM 2026 C C . CYS A 1 256 ? -7.627 0.317 4.960 1.00 98.25 256 CYS A C 1
ATOM 2028 O O . CYS A 1 256 ? -7.707 1.052 3.976 1.00 98.25 256 CYS A O 1
ATOM 2030 N N . SER A 1 257 ? -6.603 0.367 5.807 1.00 98.50 257 SER A N 1
ATOM 2031 C CA . SER A 1 257 ? -5.375 1.137 5.607 1.00 98.50 257 SER A CA 1
ATOM 2032 C C . SER A 1 257 ? -4.221 0.220 5.189 1.00 98.50 257 SER A C 1
ATOM 2034 O O . SER A 1 257 ? -4.203 -0.966 5.526 1.00 98.50 257 SER A O 1
ATOM 2036 N N . LEU A 1 258 ? -3.234 0.772 4.489 1.00 98.81 258 LEU A N 1
ATOM 2037 C CA . LEU A 1 258 ? -1.951 0.133 4.189 1.00 98.81 258 LEU A CA 1
ATOM 2038 C C . LEU A 1 258 ? -0.851 0.897 4.915 1.00 98.81 258 LEU A C 1
ATOM 2040 O O . LEU A 1 258 ? -0.779 2.116 4.813 1.00 98.81 258 LEU A O 1
ATOM 2044 N N . VAL A 1 259 ? 0.017 0.200 5.639 1.00 98.50 259 VAL A N 1
ATOM 2045 C CA . VAL A 1 259 ? 1.082 0.825 6.421 1.00 98.50 259 VAL A CA 1
ATOM 2046 C C . VAL A 1 259 ? 2.408 0.158 6.108 1.00 98.50 259 VAL A C 1
ATOM 2048 O O . VAL A 1 259 ? 2.510 -1.065 6.069 1.00 98.50 259 VAL A O 1
ATOM 2051 N N . ARG A 1 260 ? 3.433 0.977 5.899 1.00 97.62 260 ARG A N 1
ATOM 2052 C CA . ARG A 1 260 ? 4.836 0.587 5.833 1.00 97.62 260 ARG A CA 1
ATOM 2053 C C . ARG A 1 260 ? 5.545 1.113 7.074 1.00 97.62 260 ARG A C 1
ATOM 2055 O O . ARG A 1 260 ? 5.346 2.249 7.488 1.00 97.62 260 ARG A O 1
ATOM 2062 N N . GLY A 1 261 ? 6.390 0.281 7.661 1.00 96.94 261 GLY A N 1
ATOM 2063 C CA . GLY A 1 261 ? 7.162 0.654 8.836 1.00 96.94 261 GLY A CA 1
ATOM 2064 C C . GLY A 1 261 ? 8.076 -0.479 9.258 1.00 96.94 261 GLY A C 1
ATOM 2065 O O . GLY A 1 261 ? 8.713 -1.113 8.410 1.00 96.94 261 GLY A O 1
ATOM 2066 N N . ARG A 1 262 ? 8.118 -0.748 10.562 1.00 96.31 262 ARG A N 1
ATOM 2067 C CA . ARG A 1 262 ? 8.932 -1.799 11.163 1.00 96.31 262 ARG A CA 1
ATOM 2068 C C . ARG A 1 262 ? 8.124 -2.711 12.075 1.00 96.31 262 ARG A C 1
ATOM 2070 O O . ARG A 1 262 ? 7.365 -2.236 12.915 1.00 96.31 262 ARG A O 1
ATOM 2077 N N . PHE A 1 263 ? 8.360 -4.012 11.970 1.00 94.50 263 PHE A N 1
ATOM 2078 C CA . PHE A 1 263 ? 7.914 -5.008 12.939 1.00 94.50 263 PHE A CA 1
ATOM 2079 C C . PHE A 1 263 ? 9.145 -5.569 13.647 1.00 94.50 263 PHE A C 1
ATOM 2081 O O . PHE A 1 263 ? 10.062 -6.073 13.001 1.00 94.50 263 PHE A O 1
ATOM 2088 N N . MET A 1 264 ? 9.212 -5.403 14.971 1.00 92.06 264 MET A N 1
ATOM 2089 C CA . MET A 1 264 ? 10.377 -5.816 15.777 1.00 92.06 264 MET A CA 1
ATOM 2090 C C . MET A 1 264 ? 11.726 -5.311 15.212 1.00 92.06 264 MET A C 1
ATOM 2092 O O . MET A 1 264 ? 12.737 -6.006 15.248 1.00 92.06 264 MET A O 1
ATOM 2096 N N . GLY A 1 265 ? 11.738 -4.085 14.675 1.00 91.56 265 GLY A N 1
ATOM 2097 C CA . GLY A 1 265 ? 12.933 -3.429 14.129 1.00 91.56 265 GLY A CA 1
ATOM 2098 C C . GLY A 1 265 ? 13.256 -3.746 12.665 1.00 91.56 265 GLY A C 1
ATOM 2099 O O . GLY A 1 265 ? 14.112 -3.075 12.095 1.00 91.56 265 GLY A O 1
ATOM 2100 N N . GLN A 1 266 ? 12.563 -4.693 12.030 1.00 91.38 266 GLN A N 1
ATOM 2101 C CA . GLN A 1 266 ? 12.781 -5.048 10.623 1.00 91.38 266 GLN A CA 1
ATOM 2102 C C . GLN A 1 266 ? 11.728 -4.406 9.716 1.00 91.38 266 GLN A C 1
ATOM 2104 O O . GLN A 1 266 ? 10.591 -4.227 10.144 1.00 91.38 266 GLN A O 1
ATOM 2109 N N . SER A 1 267 ? 12.092 -4.064 8.472 1.00 93.44 267 SER A N 1
ATOM 2110 C CA . SER A 1 267 ? 11.155 -3.480 7.497 1.00 93.44 267 SER A CA 1
ATOM 2111 C C . SER A 1 267 ? 9.944 -4.390 7.302 1.00 93.44 267 SER A C 1
ATOM 2113 O O . SER A 1 267 ? 10.101 -5.585 7.063 1.00 93.44 267 SER A O 1
ATOM 2115 N N . HIS A 1 268 ? 8.745 -3.820 7.407 1.00 96.38 268 HIS A N 1
ATOM 2116 C CA . HIS A 1 268 ? 7.494 -4.569 7.377 1.00 96.38 268 HIS A CA 1
ATOM 2117 C C . HIS A 1 268 ? 6.369 -3.737 6.769 1.00 96.38 268 HIS A C 1
ATOM 2119 O O . HIS A 1 268 ? 6.405 -2.502 6.784 1.00 96.38 268 HIS A O 1
ATOM 2125 N N . CYS A 1 269 ? 5.349 -4.409 6.244 1.00 97.94 269 CYS A N 1
ATOM 2126 C CA . CYS A 1 269 ? 4.109 -3.770 5.811 1.00 97.94 269 CYS A CA 1
ATOM 2127 C C . CYS A 1 269 ? 2.925 -4.552 6.367 1.00 97.94 269 CYS A C 1
ATOM 2129 O O . CYS A 1 269 ? 2.965 -5.778 6.404 1.00 97.94 269 CYS A O 1
ATOM 2131 N N . TRP A 1 270 ? 1.897 -3.845 6.813 1.00 98.62 270 TRP A N 1
ATOM 2132 C CA . TRP A 1 270 ? 0.702 -4.433 7.413 1.00 98.62 270 TRP A CA 1
ATOM 2133 C C . TRP A 1 270 ? -0.516 -3.573 7.098 1.00 98.62 270 TRP A C 1
ATOM 2135 O O . TRP A 1 270 ? -0.403 -2.489 6.515 1.00 98.62 270 TRP A O 1
ATOM 2145 N N . ASN A 1 271 ? -1.685 -4.050 7.503 1.00 98.75 271 ASN A N 1
ATOM 2146 C CA . ASN A 1 271 ? -2.932 -3.326 7.350 1.00 98.75 271 ASN A CA 1
ATOM 2147 C C . ASN A 1 271 ? -3.491 -2.922 8.709 1.00 98.75 271 ASN A C 1
ATOM 2149 O O . ASN A 1 271 ? -3.238 -3.562 9.731 1.00 98.75 271 ASN A O 1
ATOM 2153 N N . ILE A 1 272 ? -4.266 -1.843 8.709 1.00 98.56 272 ILE A N 1
ATOM 2154 C CA . ILE A 1 272 ? -5.118 -1.489 9.842 1.00 98.56 272 ILE A CA 1
ATOM 2155 C C . ILE A 1 272 ? -6.538 -1.455 9.317 1.00 98.56 272 ILE A C 1
ATOM 2157 O O . ILE A 1 272 ? -6.800 -0.784 8.320 1.00 98.56 272 ILE A O 1
ATOM 2161 N N . VAL A 1 273 ? -7.430 -2.194 9.960 1.00 98.50 273 VAL A N 1
ATOM 2162 C CA . VAL A 1 273 ? -8.844 -2.244 9.589 1.00 98.50 273 VAL A CA 1
ATOM 2163 C C . VAL A 1 273 ? -9.690 -1.631 10.686 1.00 98.50 273 VAL A C 1
ATOM 2165 O O . VAL A 1 273 ? -9.340 -1.734 11.867 1.00 98.50 273 VAL A O 1
ATOM 2168 N N . ARG A 1 274 ? -10.812 -1.022 10.301 1.00 97.62 274 ARG A N 1
ATOM 2169 C CA . ARG A 1 274 ? -11.823 -0.572 11.255 1.00 97.62 274 ARG A CA 1
ATOM 2170 C C . ARG A 1 274 ? -13.004 -1.532 11.276 1.00 97.62 274 ARG A C 1
ATOM 2172 O O . ARG A 1 274 ? -13.545 -1.910 10.238 1.00 97.62 274 ARG A O 1
ATOM 2179 N N . ILE A 1 275 ? -13.382 -1.936 12.482 1.00 95.81 275 ILE A N 1
ATOM 2180 C CA . ILE A 1 275 ? -14.500 -2.830 12.764 1.00 95.81 275 ILE A CA 1
ATOM 2181 C C . ILE A 1 275 ? -15.299 -2.184 13.889 1.00 95.81 275 ILE A C 1
ATOM 2183 O O . ILE A 1 275 ? -14.771 -1.997 14.984 1.00 95.81 275 ILE A O 1
ATOM 2187 N N . GLU A 1 276 ? -16.546 -1.802 13.606 1.00 92.50 276 GLU A N 1
ATOM 2188 C CA . GLU A 1 276 ? -17.457 -1.201 14.597 1.00 92.50 276 GLU A CA 1
ATOM 2189 C C . GLU A 1 276 ? -16.824 -0.003 15.338 1.00 92.50 276 GLU A C 1
ATOM 2191 O O . GLU A 1 276 ? -16.930 0.148 16.552 1.00 92.50 276 GLU A O 1
ATOM 2196 N N . GLY A 1 277 ? -16.093 0.845 14.606 1.00 92.81 277 GLY A N 1
ATOM 2197 C CA . GLY A 1 277 ? -15.414 2.020 15.166 1.00 92.81 277 GLY A CA 1
ATOM 2198 C C . GLY A 1 277 ? -14.040 1.749 15.793 1.00 92.81 277 GLY A C 1
ATOM 2199 O O . GLY A 1 277 ? -13.291 2.694 16.024 1.00 92.81 277 GLY A O 1
ATOM 2200 N N . SER A 1 278 ? -13.676 0.486 16.024 1.00 96.50 278 SER A N 1
ATOM 2201 C CA . SER A 1 278 ? -12.401 0.092 16.636 1.00 96.50 278 SER A CA 1
ATOM 2202 C C . SER A 1 278 ? -11.358 -0.293 15.587 1.00 96.50 278 SER A C 1
ATOM 2204 O O . SER A 1 278 ? -11.686 -0.908 14.574 1.00 96.50 278 SER A O 1
ATOM 2206 N N . GLU A 1 279 ? -10.094 0.058 15.828 1.00 97.81 279 GLU A N 1
ATOM 2207 C CA . GLU A 1 279 ? -8.991 -0.175 14.889 1.00 97.81 279 GLU A CA 1
ATOM 2208 C C . GLU A 1 279 ? -8.123 -1.370 15.301 1.00 97.81 279 GLU A C 1
ATOM 2210 O O . GLU A 1 279 ? -7.730 -1.514 16.466 1.00 97.81 279 GLU A O 1
ATOM 2215 N N . PHE A 1 280 ? -7.783 -2.203 14.316 1.00 98.56 280 PHE A N 1
ATOM 2216 C CA . PHE A 1 280 ? -7.030 -3.438 14.516 1.00 98.56 280 PHE A CA 1
ATOM 2217 C C . PHE A 1 280 ? -5.895 -3.573 13.506 1.00 98.56 280 PHE A C 1
ATOM 2219 O O . PHE A 1 280 ? -6.101 -3.372 12.311 1.00 98.56 280 PHE A O 1
ATOM 2226 N N . VAL A 1 281 ? -4.713 -3.975 13.975 1.00 98.50 281 VAL A N 1
ATOM 2227 C CA . VAL A 1 281 ? -3.632 -4.462 13.111 1.00 98.50 281 VAL A CA 1
ATOM 2228 C C . VAL A 1 281 ? -4.022 -5.818 12.537 1.00 98.50 281 VAL A C 1
ATOM 2230 O O . VAL A 1 281 ? -4.437 -6.710 13.283 1.00 98.50 281 VAL A O 1
ATOM 2233 N N . VAL A 1 282 ? -3.819 -5.969 11.230 1.00 98.38 282 VAL A N 1
ATOM 2234 C CA . VAL A 1 282 ? -3.906 -7.234 10.498 1.00 98.38 282 VAL A CA 1
ATOM 2235 C C . VAL A 1 282 ? -2.578 -7.451 9.773 1.00 98.38 282 VAL A C 1
ATOM 2237 O O . VAL A 1 282 ? -2.177 -6.647 8.929 1.00 98.38 282 VAL A O 1
ATOM 2240 N N . ASP A 1 283 ? -1.893 -8.537 10.122 1.00 97.50 283 ASP A N 1
ATOM 2241 C CA . ASP A 1 283 ? -0.652 -8.995 9.493 1.00 97.50 283 ASP A CA 1
ATOM 2242 C C . ASP A 1 283 ? -0.905 -10.346 8.813 1.00 97.50 283 ASP A C 1
ATOM 2244 O O . ASP A 1 283 ? -1.563 -11.227 9.366 1.00 97.50 283 ASP A O 1
ATOM 2248 N N . LEU A 1 284 ? -0.410 -10.492 7.587 1.00 98.00 284 LEU A N 1
ATOM 2249 C CA . LEU A 1 284 ? -0.671 -11.626 6.708 1.00 98.00 284 LEU A CA 1
ATOM 2250 C C . LEU A 1 284 ? 0.512 -12.610 6.627 1.00 98.00 284 LEU A C 1
ATOM 2252 O O . LEU A 1 284 ? 0.505 -13.489 5.763 1.00 98.00 284 LEU A O 1
ATOM 2256 N N . ILE A 1 285 ? 1.540 -12.466 7.472 1.00 95.88 285 ILE A N 1
ATOM 2257 C CA . ILE A 1 285 ? 2.692 -13.381 7.512 1.00 95.88 285 ILE A CA 1
ATOM 2258 C C . ILE A 1 285 ? 2.485 -14.513 8.519 1.00 95.88 285 ILE A C 1
ATOM 2260 O O . ILE A 1 285 ? 2.404 -15.676 8.123 1.00 95.88 285 ILE A O 1
ATOM 2264 N N . HIS A 1 286 ? 2.428 -14.187 9.813 1.00 93.75 286 HIS A N 1
ATOM 2265 C CA . HIS A 1 286 ? 2.545 -15.181 10.887 1.00 93.75 286 HIS A CA 1
ATOM 2266 C C . HIS A 1 286 ? 1.193 -15.743 11.337 1.00 93.75 286 HIS A C 1
ATOM 2268 O O . HIS A 1 286 ? 1.000 -16.956 11.374 1.00 93.75 286 HIS A O 1
ATOM 2274 N N . GLU A 1 287 ? 0.241 -14.861 11.641 1.00 96.00 287 GLU A N 1
ATOM 2275 C CA . GLU A 1 287 ? -1.103 -15.218 12.112 1.00 96.00 287 GLU A CA 1
ATOM 2276 C C . GLU A 1 287 ? -2.173 -14.568 11.206 1.00 96.00 287 GLU A C 1
ATOM 2278 O O . GLU A 1 287 ? -2.926 -13.703 11.662 1.00 96.00 287 GLU A O 1
ATOM 2283 N N . PRO A 1 288 ? -2.237 -14.933 9.907 1.00 97.19 288 PRO A N 1
ATOM 2284 C CA . PRO A 1 288 ? -3.184 -14.334 8.968 1.00 97.19 288 PRO A CA 1
ATOM 2285 C C . PRO A 1 288 ? -4.629 -14.482 9.456 1.00 97.19 288 PRO A C 1
ATOM 2287 O O . PRO A 1 288 ? -5.061 -15.556 9.871 1.00 97.19 288 PRO A O 1
ATOM 2290 N N . GLY A 1 289 ? -5.382 -13.385 9.390 1.00 95.62 289 GLY A N 1
ATOM 2291 C CA . GLY A 1 289 ? -6.782 -13.330 9.814 1.00 95.62 289 GLY A CA 1
ATOM 2292 C C . GLY A 1 289 ? -6.996 -13.111 11.313 1.00 95.62 289 GLY A C 1
ATOM 2293 O O . GLY A 1 289 ? -8.148 -13.076 11.751 1.00 95.62 289 GLY A O 1
ATOM 2294 N N . LYS A 1 290 ? -5.916 -12.927 12.084 1.00 97.56 290 LYS A N 1
ATOM 2295 C CA . LYS A 1 290 ? -5.964 -12.454 13.470 1.00 97.56 290 LYS A CA 1
ATOM 2296 C C . LYS A 1 290 ? -5.996 -10.926 13.523 1.00 97.56 290 LYS A C 1
ATOM 2298 O O . LYS A 1 290 ? -5.409 -10.244 12.685 1.00 97.56 290 LYS A O 1
ATOM 2303 N N . PHE A 1 291 ? -6.664 -10.406 14.548 1.00 97.94 291 PHE A N 1
ATOM 2304 C CA . PHE A 1 291 ? -6.802 -8.977 14.809 1.00 97.94 291 PHE A CA 1
ATOM 2305 C C . PHE A 1 291 ? -6.111 -8.629 16.123 1.00 97.94 291 PHE A C 1
ATOM 2307 O O . PHE A 1 291 ? -6.414 -9.224 17.158 1.00 97.94 291 PHE A O 1
ATOM 2314 N N . TYR A 1 292 ? -5.229 -7.635 16.101 1.00 97.88 292 TYR A N 1
ATOM 2315 C CA . TYR A 1 292 ? -4.657 -7.066 17.320 1.00 97.88 292 TYR A CA 1
ATOM 2316 C C . TYR A 1 292 ? -5.184 -5.650 17.488 1.00 97.88 292 TYR A C 1
ATOM 2318 O O . TYR A 1 292 ? -4.926 -4.795 16.642 1.00 97.88 292 TYR A O 1
ATOM 2326 N N . ALA A 1 293 ? -5.926 -5.384 18.564 1.00 97.62 293 ALA A N 1
ATOM 2327 C CA . ALA A 1 293 ? -6.382 -4.027 18.858 1.00 97.62 293 ALA A CA 1
ATOM 2328 C C . ALA A 1 293 ? -5.172 -3.082 18.919 1.00 97.62 293 ALA A C 1
ATOM 2330 O O . ALA A 1 293 ? -4.136 -3.466 19.463 1.00 97.62 293 ALA A O 1
ATOM 2331 N N . LEU A 1 294 ? -5.276 -1.854 18.403 1.00 94.69 294 LEU A N 1
ATOM 2332 C CA . LEU A 1 294 ? -4.138 -0.916 18.419 1.00 94.69 294 LEU A CA 1
ATOM 2333 C C . LEU A 1 294 ? -3.579 -0.643 19.828 1.00 94.69 294 LEU A C 1
ATOM 2335 O O . LEU A 1 294 ? -2.400 -0.331 19.969 1.00 94.69 294 LEU A O 1
ATOM 2339 N N . SER A 1 295 ? -4.406 -0.791 20.862 1.00 92.12 295 SER A N 1
ATOM 2340 C CA . SER A 1 295 ? -4.028 -0.655 22.273 1.00 92.12 295 SER A CA 1
ATOM 2341 C C . SER A 1 295 ? -3.398 -1.912 22.890 1.00 92.12 295 SER A C 1
ATOM 2343 O O . SER A 1 295 ? -2.968 -1.872 24.042 1.00 92.12 295 SER A O 1
ATOM 2345 N N . SER A 1 296 ? -3.356 -3.033 22.166 1.00 96.56 296 SER A N 1
ATOM 2346 C CA . SER A 1 296 ? -2.845 -4.309 22.674 1.00 96.56 296 SER A CA 1
ATOM 2347 C C . SER A 1 296 ? -1.311 -4.336 22.769 1.00 96.56 296 SER A C 1
ATOM 2349 O O . SER A 1 296 ? -0.627 -3.678 21.975 1.00 96.56 296 SER A O 1
ATOM 2351 N N . PRO A 1 297 ? -0.732 -5.133 23.690 1.00 95.50 297 PRO A N 1
ATOM 2352 C CA . PRO A 1 297 ? 0.712 -5.357 23.751 1.00 95.50 297 PRO A CA 1
ATOM 2353 C C . PRO A 1 297 ? 1.308 -5.854 22.427 1.00 95.50 297 PRO A C 1
ATOM 2355 O O . PRO A 1 297 ? 2.419 -5.470 22.062 1.00 95.50 297 PRO A O 1
ATOM 2358 N N . GLU A 1 298 ? 0.579 -6.670 21.670 1.00 94.81 298 GLU A N 1
ATOM 2359 C CA . GLU A 1 298 ? 1.000 -7.202 20.377 1.00 94.81 298 GLU A CA 1
ATOM 2360 C C . GLU A 1 298 ? 1.173 -6.094 19.335 1.00 94.81 298 GLU A C 1
ATOM 2362 O O . GLU A 1 298 ? 2.180 -6.077 18.620 1.00 94.81 298 GLU A O 1
ATOM 2367 N N . ALA A 1 299 ? 0.247 -5.129 19.295 1.00 94.81 299 ALA A N 1
ATOM 2368 C CA . ALA A 1 299 ? 0.302 -3.997 18.375 1.00 94.81 299 ALA A CA 1
ATOM 2369 C C . ALA A 1 299 ? 1.521 -3.090 18.626 1.00 94.81 299 ALA A C 1
ATOM 2371 O O . ALA A 1 299 ? 2.026 -2.462 17.696 1.00 94.81 299 ALA A O 1
ATOM 2372 N N . THR A 1 300 ? 2.077 -3.077 19.845 1.00 94.75 300 THR A N 1
ATOM 2373 C CA . THR A 1 300 ? 3.264 -2.261 20.165 1.00 94.75 300 THR A CA 1
ATOM 2374 C C . THR A 1 300 ? 4.511 -2.647 19.363 1.00 94.75 300 THR A C 1
ATOM 2376 O O . THR A 1 300 ? 5.410 -1.812 19.216 1.00 94.75 300 THR A O 1
ATOM 2379 N N . LYS A 1 301 ? 4.559 -3.875 18.823 1.00 95.69 301 LYS A N 1
ATOM 2380 C CA . LYS A 1 301 ? 5.652 -4.389 17.981 1.00 95.69 301 LYS A CA 1
ATOM 2381 C C . LYS A 1 301 ? 5.688 -3.748 16.591 1.00 95.69 301 LYS A C 1
ATOM 2383 O O . LYS A 1 301 ? 6.740 -3.788 15.952 1.00 95.69 301 LYS A O 1
ATOM 2388 N N . TYR A 1 302 ? 4.575 -3.160 16.149 1.00 96.75 302 TYR A N 1
ATOM 2389 C CA . TYR A 1 302 ? 4.429 -2.484 14.863 1.00 96.75 302 TYR A CA 1
ATOM 2390 C C . TYR A 1 302 ? 4.699 -0.990 15.042 1.00 96.75 302 TYR A C 1
ATOM 2392 O O . TYR A 1 302 ? 3.974 -0.281 15.742 1.00 96.75 302 TYR A O 1
ATOM 2400 N N . LYS A 1 303 ? 5.768 -0.497 14.422 1.00 96.44 303 LYS A N 1
ATOM 2401 C CA . LYS A 1 303 ? 6.192 0.904 14.482 1.00 96.44 303 LYS A CA 1
ATOM 2402 C C . LYS A 1 303 ? 6.083 1.520 13.099 1.00 96.44 303 LYS A C 1
ATOM 2404 O O . LYS A 1 303 ? 6.746 1.060 12.175 1.00 96.44 303 LYS A O 1
ATOM 2409 N N . ARG A 1 304 ? 5.236 2.541 12.958 1.00 93.19 304 ARG A N 1
ATOM 2410 C CA . ARG A 1 304 ? 5.203 3.376 11.750 1.00 93.19 304 ARG A CA 1
ATOM 2411 C C . ARG A 1 304 ? 6.521 4.145 11.639 1.00 93.19 304 ARG A C 1
ATOM 2413 O O . ARG A 1 304 ? 7.137 4.427 12.670 1.00 93.19 304 ARG A O 1
ATOM 2420 N N . ASP A 1 305 ? 6.932 4.428 10.411 1.00 82.19 305 ASP A N 1
ATOM 2421 C CA . ASP A 1 305 ? 8.133 5.217 10.119 1.00 82.19 305 ASP A CA 1
ATOM 2422 C C . ASP A 1 305 ? 7.818 6.677 9.822 1.00 82.19 305 ASP A C 1
ATOM 2424 O O . ASP A 1 305 ? 6.679 6.949 9.379 1.00 82.19 305 ASP A O 1
#

Organism: NCBI:txid1890364

Mean predicted aligned error: 11.02 Å

pLDDT: mean 78.86, std 22.84, range [22.64, 98.81]

Foldseek 3Di:
DDDDDDDDDDDDPDPDDVVVLVVLLVVQCVLCVVVPPDDDPVVSVVVSVVPPDPLLSLLVVCLSPLPLPSLVRHDPCSLVVLVVLCPDPPDPVSNVSSVSSLVSNCLSAVQSVCQVFQKDFLSSFQPQADKYFDHDSGDDRPVRQFPDFLPDPRTQMEGEPDAVVNCVVLVQDPPPDALLRNQLVLLQSLLQQQPHADAPVGDDQCPQVVQQNVQCVVVSGSYYYLSVGSHDGQQSSLVVSRNSQSNDPDPVTWGKMWGWDFQQRHTHIWIWTDHPNFIWIATSHHNGSDTDGCPHPNVVRGDGD

Solvent-accessible surface area (backbone atoms only — not comparable to full-atom values): 17361 Å² total; per-residue (Å²): 140,79,89,88,86,81,93,80,87,80,86,78,83,80,70,84,55,66,68,60,56,50,57,51,48,50,52,51,49,53,60,44,58,78,65,52,87,81,67,64,66,72,58,52,53,52,50,60,69,72,47,85,47,72,60,58,52,53,44,49,52,36,41,72,64,71,48,71,57,50,75,78,77,52,60,91,64,38,67,46,54,36,50,55,41,34,72,46,87,66,65,70,66,66,17,50,51,25,37,56,32,50,54,43,44,27,76,51,29,50,38,54,27,32,64,74,57,34,35,32,50,64,84,52,58,51,48,68,82,28,44,49,56,70,90,64,100,63,79,71,48,73,75,56,50,68,68,45,62,49,87,54,89,84,49,65,25,38,29,41,70,74,45,69,65,53,33,59,78,66,68,60,59,68,80,96,48,54,68,68,60,38,53,23,52,49,28,41,52,47,17,49,50,27,61,37,69,40,56,82,93,74,61,58,83,64,74,24,51,67,52,50,52,51,48,26,60,75,66,64,25,34,64,41,55,51,87,74,52,59,35,46,42,47,56,54,43,23,49,51,54,31,37,55,34,52,62,50,78,56,87,91,46,68,42,40,19,35,39,38,30,24,47,82,84,39,85,37,31,28,26,40,35,57,52,97,88,44,54,24,41,37,45,46,46,66,55,45,43,46,73,33,43,63,87,37,81,72,33,67,44,57,40,79,103

Radius of gyration: 22.31 Å; Cα contacts (8 Å, |Δi|>4): 423; chains: 1; bounding box: 42×62×67 Å

InterPro domains:
  IPR052441 Armadillo Repeat & Ser/Thr Protein Kinase [PTHR46618] (90-301)
  IPR055164 EDR1/CTR1/ARMC3-like, peptidase-like domain [PF14381] (107-290)

Sequence (305 aa):
MDILSGCSLYQYELKSDATVLQSLASTLVELLQNNASKIPEEKILAAVAAFSHETTFRAAFCAANGLGCITREMKKGEINRLYQLSQNNGDKVSNRFARDCIEKISANDASIQYWISNSLGYKDVTHSYFYDFGRNDTFFTIEELRRIPSSSDQLETITNNITRTTLDEWNIRWVGNTPQSFYSSLALRVCEHFGGKQEHATYDQNAHLPAVNHLRHQLSSNVMPLMTLNRGSTRHRAMAFKCLCDTVTEENGPECSLVRGRFMGQSHCWNIVRIEGSEFVVDLIHEPGKFYALSSPEATKYKRD

Secondary structure (DSSP, 8-state):
--S--------------HHHHHHHHHHHHHHHHTT-SSS-HHHHHHHHHH--SHHHHHHHHHHHHT-TTHHHHSPTTHHHHHHHHHH-SS-HHHHHHHHHHHHHHHTT-HHHHHHHHSEE-TTS---TT-EE--S-SS---HHHHTTS-TT-TT--EEE----HHHHHHTT--STTS-HHHHHHHHHHHHHHHTT----GGG--TTTTHHHHHHHHHHHTSSEEEGGG-SS--HHHHHHHHHHHHHH--STT---EEEEEEEETTEEEEEEEEEETTEEEEE-SSSSTT--EETTSTTGGGEEE-

Nearest PDB structures (foldseek):
  1ukl-assembly1_A  TM=3.673E-01  e=4.722E+00  Mus musculus
  8c06-assembly1_D  TM=3.702E-01  e=8.162E+00  Homo sapiens